Protein AF-A0A0F8YNV4-F1 (afdb_monomer_lite)

Foldseek 3Di:
DAEKEFAQQKDFAKWKKKKFKDWWAAQFKKKWKWWAFLLRDIDIQIDGHRHRDLQSVLVVSLVSLVPDPDPRSVQWRWDDPVSITMTIGNTGLDAADIDIDIDDPPPDDSDIIDIDMDTPDDGMGSQEQQQLSSMPVSGRPLQDEAYEYEYAQDQHANEHNLPPVVRNYAYQEYAQELRHAHAYFDLSGGHDDHRANEHGYQEYHFHHYDDPDPRQTYQAHGYENEQHLHEYAHQHHHHHPHPPDFRYEYAYDYLNHEAEHAYGTYHYQPPPPGDHHYNYYHYHYPPDPPVCCVPCVDHPPPDDDDDDDDDDDDDDDDDDD

Sequence (321 aa):
MADIRYLATAAVVAQLDTATVGGTIETGDIFTLTVTGLDGTTHEVTISAADTTIALTVADLVTAWNNSTNSLTTGITAVDASPDVTLTADVAGVAFSVAATTTEAGGGAADGQTFVLVNTTSNAGPSDWSSADNWSGGAVPGGAGSQNVFIEDSLVDILYGLDQSGIGNTLDSLNISASYRGKIGTDGATGVAADYLQIKATIVNIGAETGPGTQSGSARIKLDLGATASTVNVYRTASSTDIGKASLRLKAASASTTVNVFRGSVGLAIEPGETTTVGSVNISWIVNRANHLSNSRELYLVYQFPRYSILDARSPSLLIA

Radius of gyration: 23.65 Å; chains: 1; bounding box: 50×52×72 Å

Structure (mmCIF, N/CA/C/O backbone):
data_AF-A0A0F8YNV4-F1
#
_entry.id   AF-A0A0F8YNV4-F1
#
loop_
_atom_site.group_PDB
_atom_site.id
_atom_site.type_symbol
_atom_site.label_atom_id
_atom_site.label_alt_id
_atom_site.label_comp_id
_atom_site.label_asym_id
_atom_site.label_entity_id
_atom_site.label_seq_id
_atom_site.pdbx_PDB_ins_code
_atom_site.Cartn_x
_atom_site.Cartn_y
_atom_site.Cartn_z
_atom_site.occupancy
_atom_site.B_iso_or_equiv
_atom_site.auth_seq_id
_atom_site.auth_comp_id
_atom_site.auth_asym_id
_atom_site.auth_atom_id
_atom_site.pdbx_PDB_model_num
ATOM 1 N N . MET A 1 1 ? 15.754 -18.359 -13.616 1.00 80.94 1 MET A N 1
ATOM 2 C CA . MET A 1 1 ? 14.931 -17.166 -13.859 1.00 80.94 1 MET A CA 1
ATOM 3 C C . MET A 1 1 ? 13.511 -17.648 -14.087 1.00 80.94 1 MET A C 1
ATOM 5 O O . MET A 1 1 ? 13.317 -18.458 -14.987 1.00 80.94 1 MET A O 1
ATOM 9 N N . ALA A 1 2 ? 12.583 -17.288 -13.206 1.00 94.00 2 ALA A N 1
ATOM 10 C CA . ALA A 1 2 ? 11.177 -17.675 -13.283 1.00 94.00 2 ALA A CA 1
ATOM 11 C C . ALA A 1 2 ? 10.327 -16.450 -13.631 1.00 94.00 2 ALA A C 1
ATOM 13 O O . ALA A 1 2 ? 10.467 -15.414 -12.983 1.00 94.00 2 ALA A O 1
ATOM 14 N N . ASP A 1 3 ? 9.456 -16.576 -14.628 1.00 96.94 3 ASP A N 1
ATOM 15 C CA . ASP A 1 3 ? 8.546 -15.508 -15.036 1.00 96.94 3 ASP A CA 1
ATOM 16 C C . ASP A 1 3 ? 7.233 -15.627 -14.251 1.00 96.94 3 ASP A C 1
ATOM 18 O O . ASP A 1 3 ? 6.536 -16.639 -14.342 1.00 96.94 3 ASP A O 1
ATOM 22 N N . ILE A 1 4 ? 6.894 -14.592 -13.482 1.00 97.69 4 ILE A N 1
ATOM 23 C CA . ILE A 1 4 ? 5.684 -14.517 -12.659 1.00 97.69 4 ILE A CA 1
ATOM 24 C C . ILE A 1 4 ? 4.824 -13.366 -13.175 1.00 97.69 4 ILE A C 1
ATOM 26 O O . ILE A 1 4 ? 5.286 -12.229 -13.270 1.00 97.69 4 ILE A O 1
ATOM 30 N N . ARG A 1 5 ? 3.568 -13.655 -13.518 1.00 98.06 5 ARG A N 1
ATOM 31 C CA . ARG A 1 5 ? 2.615 -12.681 -14.063 1.00 98.06 5 ARG A CA 1
ATOM 32 C C . ARG A 1 5 ? 1.581 -12.313 -13.007 1.00 98.06 5 ARG A C 1
ATOM 34 O O . ARG A 1 5 ? 1.085 -13.196 -12.305 1.00 98.06 5 ARG A O 1
ATOM 41 N N . TYR A 1 6 ? 1.270 -11.026 -12.904 1.00 98.38 6 TYR A N 1
ATOM 42 C CA . TYR A 1 6 ? 0.133 -10.525 -12.139 1.00 98.38 6 TYR A CA 1
ATOM 43 C C . TYR A 1 6 ? -1.164 -10.865 -12.885 1.00 98.38 6 TYR A C 1
ATOM 45 O O . TYR A 1 6 ? -1.328 -10.502 -14.048 1.00 98.38 6 TYR A O 1
ATOM 53 N N . LEU A 1 7 ? -2.061 -11.588 -12.220 1.00 98.06 7 LEU A N 1
ATOM 54 C CA . LEU A 1 7 ? -3.311 -12.115 -12.771 1.00 98.06 7 LEU A CA 1
ATOM 55 C C . LEU A 1 7 ? -4.553 -11.341 -12.307 1.00 98.06 7 LEU A C 1
ATOM 57 O O . LEU A 1 7 ? -5.576 -11.390 -12.984 1.00 98.06 7 LEU A O 1
ATOM 61 N N . ALA A 1 8 ? -4.471 -10.639 -11.170 1.00 97.44 8 ALA A N 1
ATOM 62 C CA . ALA A 1 8 ? -5.603 -9.963 -10.522 1.00 97.44 8 ALA A CA 1
ATOM 63 C C . ALA A 1 8 ? -6.809 -10.894 -10.218 1.00 97.44 8 ALA A C 1
ATOM 65 O O . ALA A 1 8 ? -7.967 -10.489 -10.331 1.00 97.44 8 ALA A O 1
ATOM 66 N N . THR A 1 9 ? -6.536 -12.158 -9.874 1.00 97.12 9 THR A N 1
ATOM 67 C CA . THR A 1 9 ? -7.522 -13.243 -9.702 1.00 97.12 9 THR A CA 1
ATOM 68 C C . THR A 1 9 ? -7.883 -13.597 -8.257 1.00 97.12 9 THR A C 1
ATOM 70 O O . THR A 1 9 ? -8.731 -14.467 -8.060 1.00 97.12 9 THR A O 1
ATOM 73 N N . ALA A 1 10 ? -7.277 -12.964 -7.249 1.00 97.19 10 ALA A N 1
ATOM 74 C CA . ALA A 1 10 ? -7.564 -13.262 -5.848 1.00 97.19 10 ALA A CA 1
ATOM 75 C C . ALA A 1 10 ? -9.033 -12.990 -5.487 1.00 97.19 10 ALA A C 1
ATOM 77 O O . ALA A 1 10 ? -9.619 -11.986 -5.900 1.00 97.19 10 ALA A O 1
ATOM 78 N N . ALA A 1 11 ? -9.624 -13.880 -4.687 1.00 97.00 11 ALA A N 1
ATOM 79 C CA . ALA A 1 11 ? -10.975 -13.696 -4.173 1.00 97.00 11 ALA A CA 1
ATOM 80 C C . ALA A 1 11 ? -11.035 -12.482 -3.232 1.00 97.00 11 ALA A C 1
ATOM 82 O O . ALA A 1 11 ? -10.115 -12.252 -2.448 1.00 97.00 11 ALA A O 1
ATOM 83 N N . VAL A 1 12 ? -12.126 -11.716 -3.299 1.00 95.81 12 VAL A N 1
ATOM 84 C CA . VAL A 1 12 ? -12.334 -10.581 -2.394 1.00 95.81 12 VAL A CA 1
ATOM 85 C C . VAL A 1 12 ? -12.679 -11.062 -0.983 1.00 95.81 12 VAL A C 1
ATOM 87 O O . VAL A 1 12 ? -13.603 -11.854 -0.796 1.00 95.81 12 VAL A O 1
ATOM 90 N N . VAL A 1 13 ? -11.950 -10.558 0.010 1.00 95.75 13 VAL A N 1
ATOM 91 C CA . VAL A 1 13 ? -12.134 -10.834 1.441 1.00 95.75 13 VAL A CA 1
ATOM 92 C C . VAL A 1 13 ? -12.251 -9.499 2.167 1.00 95.75 13 VAL A C 1
ATOM 94 O O . VAL A 1 13 ? -11.461 -8.592 1.917 1.00 95.75 13 VAL A O 1
ATOM 97 N N . ALA A 1 14 ? -13.254 -9.355 3.032 1.00 95.50 14 ALA A N 1
ATOM 98 C CA . ALA A 1 14 ? -13.391 -8.176 3.882 1.00 95.50 14 ALA A CA 1
ATOM 99 C C . ALA A 1 14 ? -12.342 -8.204 4.996 1.00 95.50 14 ALA A C 1
ATOM 101 O O . ALA A 1 14 ? -12.148 -9.237 5.639 1.00 95.50 14 ALA A O 1
ATOM 102 N N . GLN A 1 15 ? -11.688 -7.067 5.233 1.00 95.12 15 GLN A N 1
ATOM 103 C CA . GLN A 1 15 ? -10.826 -6.908 6.397 1.00 95.12 15 GLN A CA 1
ATOM 104 C C . GLN A 1 15 ? -11.652 -6.989 7.684 1.00 95.12 15 GLN A C 1
ATOM 106 O O . GLN A 1 15 ? -12.751 -6.433 7.761 1.00 95.12 15 GLN A O 1
ATOM 111 N N . LEU A 1 16 ? -11.088 -7.661 8.685 1.00 97.19 16 LEU A N 1
ATOM 112 C CA . LEU A 1 16 ? -11.589 -7.713 10.048 1.00 97.19 16 LEU A CA 1
ATOM 113 C C . LEU A 1 16 ? -10.457 -7.297 10.987 1.00 97.19 16 LEU A C 1
ATOM 115 O O . LEU A 1 16 ? -9.419 -7.964 11.035 1.00 97.19 16 LEU A O 1
ATOM 119 N N . ASP A 1 17 ? -10.673 -6.223 11.736 1.00 97.88 17 ASP A N 1
ATOM 120 C CA . ASP A 1 17 ? -9.801 -5.807 12.830 1.00 97.88 17 ASP A CA 1
ATOM 121 C C . ASP A 1 17 ? -10.576 -5.915 14.149 1.00 97.88 17 ASP A C 1
ATOM 123 O O . ASP A 1 17 ? -11.791 -5.714 14.208 1.00 97.88 17 ASP A O 1
ATOM 127 N N . THR A 1 18 ? -9.874 -6.243 15.226 1.00 98.19 18 THR A N 1
ATOM 128 C CA . THR A 1 18 ? -10.459 -6.490 16.546 1.00 98.19 18 THR A CA 1
ATOM 129 C C . THR A 1 18 ? -9.724 -5.633 17.567 1.00 98.19 18 THR A C 1
ATOM 131 O O . THR A 1 18 ? -8.508 -5.760 17.710 1.00 98.19 18 THR A O 1
ATOM 134 N N . ALA A 1 19 ? -10.442 -4.730 18.237 1.00 98.31 19 ALA A N 1
ATOM 135 C CA . ALA A 1 19 ? -9.902 -3.832 19.251 1.00 98.31 19 ALA A CA 1
ATOM 136 C C . ALA A 1 19 ? -10.373 -4.278 20.643 1.00 98.31 19 ALA A C 1
ATOM 138 O O . ALA A 1 19 ? -11.499 -3.987 21.051 1.00 98.31 19 ALA A O 1
ATOM 139 N N . THR A 1 20 ? -9.516 -5.002 21.361 1.00 98.50 20 THR A N 1
ATOM 140 C CA . THR A 1 20 ? -9.821 -5.526 22.698 1.00 98.50 20 THR A CA 1
ATOM 141 C C . THR A 1 20 ? -9.702 -4.420 23.737 1.00 98.50 20 THR A C 1
ATOM 143 O O . THR A 1 20 ? -8.609 -3.888 23.947 1.00 98.50 20 THR A O 1
ATOM 146 N N . VAL A 1 21 ? -10.810 -4.106 24.411 1.00 98.19 21 VAL A N 1
ATOM 147 C CA . VAL A 1 21 ? -10.849 -3.249 25.603 1.00 98.19 21 VAL A CA 1
ATOM 148 C C . VAL A 1 21 ? -10.594 -4.118 26.838 1.00 98.19 21 VAL A C 1
ATOM 150 O O . VAL A 1 21 ? -11.211 -5.169 27.012 1.00 98.19 21 VAL A O 1
ATOM 153 N N . GLY A 1 22 ? -9.688 -3.698 27.718 1.00 96.50 22 GLY A N 1
ATOM 154 C CA . GLY A 1 22 ? -9.321 -4.480 28.896 1.00 96.50 22 GLY A CA 1
ATOM 155 C C . GLY A 1 22 ? -8.667 -3.669 30.008 1.00 96.50 22 GLY A C 1
ATOM 156 O O . GLY A 1 22 ? -8.625 -2.441 29.972 1.00 96.50 22 GLY A O 1
ATOM 157 N N . GLY A 1 23 ? -8.152 -4.386 31.008 1.00 94.06 23 GLY A N 1
ATOM 158 C CA . GLY A 1 23 ? -7.497 -3.785 32.168 1.00 94.06 23 GLY A CA 1
ATOM 159 C C . GLY A 1 23 ? -8.469 -3.267 33.234 1.00 94.06 23 GLY A C 1
ATOM 160 O O . GLY A 1 23 ? -9.597 -3.752 33.343 1.00 94.06 23 GLY A O 1
ATOM 161 N N . THR A 1 24 ? -8.010 -2.312 34.042 1.00 92.19 24 THR A N 1
ATOM 162 C CA . THR A 1 24 ? -8.843 -1.557 34.996 1.00 92.19 24 THR A CA 1
ATOM 163 C C . THR A 1 24 ? -9.331 -0.288 34.314 1.00 92.19 24 THR A C 1
ATOM 165 O O . THR A 1 24 ? -8.492 0.494 33.889 1.00 92.19 24 THR A O 1
ATOM 168 N N . ILE A 1 25 ? -10.647 -0.080 34.232 1.00 93.00 25 ILE A N 1
ATOM 169 C CA . ILE A 1 25 ? -11.252 1.136 33.669 1.00 93.00 25 ILE A CA 1
ATOM 170 C C . ILE A 1 25 ? -11.772 2.011 34.809 1.00 93.00 25 ILE A C 1
ATOM 172 O O . ILE A 1 25 ? -12.476 1.503 35.687 1.00 93.00 25 ILE A O 1
ATOM 176 N N . GLU A 1 26 ? -11.481 3.310 34.779 1.00 92.38 26 GLU A N 1
ATOM 177 C CA . GLU A 1 26 ? -12.080 4.308 35.670 1.00 92.38 26 GLU A CA 1
ATOM 178 C C . GLU A 1 26 ? -13.083 5.216 34.922 1.00 92.38 26 GLU A C 1
ATOM 180 O O . GLU A 1 26 ? -13.104 5.310 33.693 1.00 92.38 26 GLU A O 1
ATOM 185 N N . THR A 1 27 ? -13.995 5.867 35.657 1.00 92.31 27 THR A N 1
ATOM 186 C CA . THR A 1 27 ? -14.949 6.810 35.047 1.00 92.31 27 THR A CA 1
ATOM 187 C C . THR A 1 27 ? -14.212 8.074 34.613 1.00 92.31 27 THR A C 1
ATOM 189 O O . THR A 1 27 ? -13.821 8.891 35.448 1.00 92.31 27 THR A O 1
ATOM 192 N N . GLY A 1 28 ? -14.082 8.256 33.302 1.00 91.56 28 GLY A N 1
ATOM 193 C CA . GLY A 1 28 ? -13.333 9.344 32.679 1.00 91.56 28 GLY A CA 1
ATOM 194 C C . GLY A 1 28 ? -12.380 8.862 31.585 1.00 91.56 28 GLY A C 1
ATOM 195 O O . GLY A 1 28 ? -12.157 9.613 30.633 1.00 91.56 28 GLY A O 1
ATOM 196 N N . ASP A 1 29 ? -11.883 7.624 31.678 1.00 92.88 29 ASP A N 1
ATOM 197 C CA . ASP A 1 29 ? -10.898 7.026 30.767 1.00 92.88 29 ASP A CA 1
ATOM 198 C C . ASP A 1 29 ? -11.238 7.269 29.299 1.00 92.88 29 ASP A C 1
ATOM 200 O O . ASP A 1 29 ? -12.334 6.945 28.836 1.00 92.88 29 ASP A O 1
ATOM 204 N N . ILE A 1 30 ? -10.295 7.836 28.550 1.00 94.31 30 ILE A N 1
ATOM 205 C CA . ILE A 1 30 ? -10.502 8.174 27.146 1.00 94.31 30 ILE A CA 1
ATOM 206 C C . ILE A 1 30 ? -10.061 6.991 26.289 1.00 94.31 30 ILE A C 1
ATOM 208 O O . ILE A 1 30 ? -8.904 6.579 26.357 1.00 94.31 30 ILE A O 1
ATOM 212 N N . PHE A 1 31 ? -10.964 6.486 25.450 1.00 96.75 31 PHE A N 1
ATOM 213 C CA . PHE A 1 31 ? -10.692 5.459 24.444 1.00 96.75 31 PHE A CA 1
ATOM 214 C C . PHE A 1 31 ? -10.898 6.058 23.052 1.00 96.75 31 PHE A C 1
ATOM 216 O O . PHE A 1 31 ? -11.970 6.592 22.759 1.00 96.75 31 PHE A O 1
ATOM 223 N N . THR A 1 32 ? -9.887 5.948 22.189 1.00 97.25 32 THR A N 1
ATOM 224 C CA . THR A 1 32 ? -9.902 6.494 20.826 1.00 97.25 32 THR A CA 1
ATOM 225 C C . THR A 1 32 ? -9.583 5.409 19.804 1.00 97.25 32 THR A C 1
ATOM 227 O O . THR A 1 32 ? -8.584 4.698 19.923 1.00 97.25 32 THR A O 1
ATOM 230 N N . LEU A 1 33 ? -10.410 5.324 18.759 1.00 98.12 33 LEU A N 1
ATOM 231 C CA . LEU A 1 33 ? -10.048 4.685 17.496 1.00 98.12 33 LEU A CA 1
ATOM 232 C C . LEU A 1 33 ? -9.751 5.767 16.451 1.00 98.12 33 LEU A C 1
ATOM 234 O O . LEU A 1 33 ? -10.633 6.551 16.096 1.00 98.12 33 LEU A O 1
ATOM 238 N N . THR A 1 34 ? -8.526 5.785 15.930 1.00 96.75 34 THR A N 1
ATOM 239 C CA . THR A 1 34 ? -8.097 6.703 14.866 1.00 96.75 34 THR A CA 1
ATOM 240 C C . THR A 1 34 ? -8.091 5.962 13.529 1.00 96.75 34 THR A C 1
ATOM 242 O O . THR A 1 34 ? -7.215 5.132 13.290 1.00 96.75 34 THR A O 1
ATOM 245 N N . VAL A 1 35 ? -9.047 6.249 12.641 1.00 93.81 35 VAL A N 1
ATOM 246 C CA . VAL A 1 35 ? -9.059 5.735 11.257 1.00 93.81 35 VAL A CA 1
ATOM 247 C C . VAL A 1 35 ? -8.220 6.631 10.343 1.00 93.81 35 VAL A C 1
ATOM 249 O O . VAL A 1 35 ? -8.180 7.843 10.544 1.00 93.81 35 VAL A O 1
ATOM 252 N N . THR A 1 36 ? -7.528 6.044 9.360 1.00 87.94 36 THR A N 1
ATOM 253 C CA . THR A 1 36 ? -6.531 6.726 8.512 1.00 87.94 36 THR A CA 1
ATOM 254 C C . THR A 1 36 ? -6.710 6.411 7.018 1.00 87.94 36 THR A C 1
ATOM 256 O O . THR A 1 36 ? -6.785 5.245 6.633 1.00 87.94 36 THR A O 1
ATOM 259 N N . GLY A 1 37 ? -6.729 7.440 6.161 1.00 73.50 37 GLY A N 1
ATOM 260 C CA . GLY A 1 37 ? -6.763 7.319 4.695 1.00 73.50 37 GLY A CA 1
ATOM 261 C C . GLY A 1 37 ? -5.390 7.065 4.020 1.00 73.50 37 GLY A C 1
ATOM 262 O O . GLY A 1 37 ? -4.357 7.056 4.679 1.00 73.50 37 GLY A O 1
ATOM 263 N N . LEU A 1 38 ? -5.339 6.902 2.679 1.00 68.81 38 LEU A N 1
ATOM 264 C CA . LEU A 1 38 ? -4.069 6.809 1.895 1.00 68.81 38 LEU A CA 1
ATOM 265 C C . LEU A 1 38 ? -3.410 8.197 1.804 1.00 68.81 38 LEU A C 1
ATOM 267 O O . LEU A 1 38 ? -2.221 8.313 1.539 1.00 68.81 38 LEU A O 1
ATOM 271 N N . ASP A 1 39 ? -4.212 9.252 1.973 1.00 60.84 39 ASP A N 1
ATOM 272 C CA . ASP A 1 39 ? -3.779 10.641 2.155 1.00 60.84 39 ASP A CA 1
ATOM 273 C C . ASP A 1 39 ? -3.158 10.870 3.536 1.00 60.84 39 ASP A C 1
ATOM 275 O O . ASP A 1 39 ? -2.607 11.941 3.782 1.00 60.84 39 ASP A O 1
ATOM 279 N N . GLY A 1 40 ? -3.265 9.899 4.448 1.00 71.38 40 GLY A N 1
ATOM 280 C CA . GLY A 1 40 ? -2.971 10.109 5.856 1.00 71.38 40 GLY A CA 1
ATOM 281 C C . GLY A 1 40 ? -3.949 11.077 6.525 1.00 71.38 40 GLY A C 1
ATOM 282 O O . GLY A 1 40 ? -3.637 11.577 7.604 1.00 71.38 40 GLY A O 1
ATOM 283 N N . THR A 1 41 ? -5.117 11.362 5.926 1.00 80.19 41 THR A N 1
ATOM 284 C CA . THR A 1 41 ? -6.180 12.049 6.666 1.00 80.19 41 THR A CA 1
ATOM 285 C C . THR A 1 41 ? -6.651 11.128 7.778 1.00 80.19 41 THR A C 1
ATOM 287 O O . THR A 1 41 ? -6.895 9.942 7.554 1.00 80.19 41 THR A O 1
ATOM 290 N N . THR A 1 42 ? -6.737 11.667 8.989 1.00 90.75 42 THR A N 1
ATOM 291 C CA . THR A 1 42 ? -7.194 10.926 10.158 1.00 90.75 42 THR A CA 1
ATOM 292 C C . THR A 1 42 ? -8.566 11.405 10.601 1.00 90.75 42 THR A C 1
ATOM 294 O O . THR A 1 42 ? -8.926 12.577 10.458 1.00 90.75 42 THR A O 1
ATOM 297 N N . HIS A 1 43 ? -9.336 10.489 11.174 1.00 95.06 43 HIS A N 1
ATOM 298 C CA . HIS A 1 43 ? -10.517 10.818 11.954 1.00 95.06 43 HIS A CA 1
ATOM 299 C C . HIS A 1 43 ? -10.526 9.991 13.234 1.00 95.06 43 HIS A C 1
ATOM 301 O O . HIS A 1 43 ? -10.194 8.808 13.219 1.00 95.06 43 HIS A O 1
ATOM 307 N N . GLU A 1 44 ? -10.897 10.629 14.337 1.00 97.25 44 GLU A N 1
ATOM 308 C CA . GLU A 1 44 ? -10.872 10.035 15.668 1.00 97.25 44 GLU A CA 1
ATOM 309 C C . GLU A 1 44 ? -12.303 9.850 16.165 1.00 97.25 44 GLU A C 1
ATOM 311 O O . GLU A 1 44 ? -13.081 10.804 16.245 1.00 97.25 44 GLU A O 1
ATOM 316 N N . VAL A 1 45 ? -12.639 8.603 16.486 1.00 98.12 45 VAL A N 1
ATOM 317 C CA . VAL A 1 45 ? -13.841 8.243 17.233 1.00 98.12 45 VAL A CA 1
ATOM 318 C C . VAL A 1 45 ? -13.407 8.044 18.676 1.00 98.12 45 VAL A C 1
ATOM 320 O O . VAL A 1 45 ? -12.750 7.055 19.004 1.00 98.12 45 VAL A O 1
ATOM 323 N N . THR A 1 46 ? -13.758 9.008 19.522 1.00 97.06 46 THR A N 1
ATOM 324 C CA . THR A 1 46 ? -13.327 9.073 20.920 1.00 97.06 46 THR A CA 1
ATOM 325 C C . THR A 1 46 ? -14.527 9.030 21.854 1.00 97.06 46 THR A C 1
ATOM 327 O O . THR A 1 46 ? -15.477 9.797 21.680 1.00 97.06 46 THR A O 1
ATOM 330 N N . ILE A 1 47 ? -14.454 8.179 22.876 1.00 97.50 47 ILE A N 1
ATOM 331 C CA . ILE A 1 47 ? -15.384 8.159 24.011 1.00 97.50 47 ILE A CA 1
ATOM 332 C C . ILE A 1 47 ? -14.618 8.353 25.321 1.00 97.50 47 ILE A C 1
ATOM 334 O O . ILE A 1 47 ? -13.409 8.137 25.386 1.00 97.50 47 ILE A O 1
ATOM 338 N N . SER A 1 48 ? -15.331 8.776 26.361 1.00 95.81 48 SER A N 1
ATOM 339 C CA . SER A 1 48 ? -14.848 8.819 27.743 1.00 95.81 48 SER A CA 1
ATOM 340 C C . SER A 1 48 ? -15.730 7.871 28.553 1.00 95.81 48 SER A C 1
ATOM 342 O O . SER A 1 48 ? -16.956 7.966 28.464 1.00 95.81 48 SER A O 1
ATOM 344 N N . ALA A 1 49 ? -15.125 6.922 29.266 1.00 95.12 49 ALA A N 1
ATOM 345 C CA . ALA A 1 49 ? -15.837 5.831 29.919 1.00 95.12 49 ALA A CA 1
ATOM 346 C C . ALA A 1 49 ? -16.804 6.359 30.991 1.00 95.12 49 ALA A C 1
ATOM 348 O O . ALA A 1 49 ? -16.396 6.980 31.974 1.00 95.12 49 ALA A O 1
ATOM 349 N N . ALA A 1 50 ? -18.103 6.101 30.810 1.00 93.94 50 ALA A N 1
ATOM 350 C CA . ALA A 1 50 ? -19.141 6.541 31.742 1.00 93.94 50 ALA A CA 1
ATOM 351 C C . ALA A 1 50 ? -19.128 5.761 33.075 1.00 93.94 50 ALA A C 1
ATOM 353 O O . ALA A 1 50 ? -19.606 6.259 34.094 1.00 93.94 50 ALA A O 1
ATOM 354 N N . ASP A 1 51 ? -18.576 4.547 33.071 1.00 93.94 51 ASP A N 1
ATOM 355 C CA . ASP A 1 51 ? -18.483 3.621 34.200 1.00 93.94 51 ASP A CA 1
ATOM 356 C C . ASP A 1 51 ? -17.274 2.684 34.015 1.00 93.94 51 ASP A C 1
ATOM 358 O O . ASP A 1 51 ? -16.769 2.491 32.913 1.00 93.94 51 ASP A O 1
ATOM 362 N N . THR A 1 52 ? -16.866 2.057 35.110 1.00 94.19 52 THR A N 1
ATOM 363 C CA . THR A 1 52 ? -15.756 1.109 35.291 1.00 94.19 52 THR A CA 1
ATOM 364 C C . THR A 1 52 ? -15.864 -0.221 34.520 1.00 94.19 52 THR A C 1
ATOM 366 O O . THR A 1 52 ? -15.119 -1.164 34.796 1.00 94.19 52 THR A O 1
ATOM 369 N N . THR A 1 53 ? -16.801 -0.359 33.573 1.00 96.38 53 THR A N 1
ATOM 370 C CA . THR A 1 53 ? -17.110 -1.641 32.921 1.00 96.38 53 THR A CA 1
ATOM 371 C C . THR A 1 53 ? -16.735 -1.678 31.437 1.00 96.38 53 THR A C 1
ATOM 373 O O . THR A 1 53 ? -17.151 -0.850 30.624 1.00 96.38 53 THR A O 1
ATOM 376 N N . ILE A 1 54 ? -15.986 -2.725 31.066 1.00 97.25 54 ILE A N 1
ATOM 377 C CA . ILE A 1 54 ? -15.551 -3.006 29.686 1.00 97.25 54 ILE A CA 1
ATOM 378 C C . ILE A 1 54 ? -16.747 -3.051 28.724 1.00 97.25 54 ILE A C 1
ATOM 380 O O . ILE A 1 54 ? -16.691 -2.454 27.657 1.00 97.25 54 ILE A O 1
ATOM 384 N N . ALA A 1 55 ? -17.848 -3.703 29.112 1.00 97.94 55 ALA A N 1
ATOM 385 C CA . ALA A 1 55 ? -19.015 -3.868 28.245 1.00 97.94 55 ALA A CA 1
ATOM 386 C C . ALA A 1 55 ? -19.708 -2.536 27.894 1.00 97.94 55 ALA A C 1
ATOM 388 O O . ALA A 1 55 ? -20.097 -2.349 26.745 1.00 97.94 55 ALA A O 1
ATOM 389 N N . LEU A 1 56 ? -19.829 -1.594 28.842 1.00 97.75 56 LEU A N 1
ATOM 390 C CA . LEU A 1 56 ? -20.355 -0.258 28.533 1.00 97.75 56 LEU A CA 1
ATOM 391 C C . LEU A 1 56 ? -19.371 0.526 27.661 1.00 97.75 56 LEU A C 1
ATOM 393 O O . LEU A 1 56 ? -19.780 1.106 26.663 1.00 97.75 56 LEU A O 1
ATOM 397 N N . THR A 1 57 ? -18.074 0.448 27.968 1.00 97.81 57 THR A N 1
ATOM 398 C CA . THR A 1 57 ? -17.012 1.089 27.175 1.00 97.81 57 THR A CA 1
ATOM 399 C C . THR A 1 57 ? -17.037 0.625 25.710 1.00 97.81 57 THR A C 1
ATOM 401 O O . THR A 1 57 ? -17.008 1.454 24.805 1.00 97.81 57 THR A O 1
ATOM 404 N N . VAL A 1 58 ? -17.162 -0.684 25.457 1.00 98.69 58 VAL A N 1
ATOM 405 C CA . VAL A 1 58 ? -17.289 -1.268 24.106 1.00 98.69 58 VAL A CA 1
ATOM 406 C C . VAL A 1 58 ? -18.581 -0.812 23.420 1.00 98.69 58 VAL A C 1
ATOM 408 O O . VAL A 1 58 ? -18.532 -0.361 22.274 1.00 98.69 58 VAL A O 1
ATOM 411 N N . ALA A 1 59 ? -19.726 -0.880 24.107 1.00 98.56 59 ALA A N 1
ATOM 412 C CA . ALA A 1 59 ? -21.021 -0.493 23.548 1.00 98.56 59 ALA A CA 1
ATOM 413 C C . ALA A 1 59 ? -21.094 1.005 23.193 1.00 98.56 59 ALA A C 1
ATOM 415 O O . ALA A 1 59 ? -21.612 1.361 22.128 1.00 98.56 59 ALA A O 1
ATOM 416 N N . ASP A 1 60 ? -20.536 1.880 24.034 1.00 98.44 60 ASP A N 1
ATOM 417 C CA . ASP A 1 60 ? -20.437 3.321 23.785 1.00 98.44 60 ASP A CA 1
ATOM 418 C C . ASP A 1 60 ? -19.525 3.614 22.584 1.00 98.44 60 ASP A C 1
ATOM 420 O O . ASP A 1 60 ? -19.875 4.432 21.732 1.00 98.44 60 ASP A O 1
ATOM 424 N N . LEU A 1 61 ? -18.395 2.909 22.452 1.00 98.38 61 LEU A N 1
ATOM 425 C CA . LEU A 1 61 ? -17.443 3.098 21.350 1.00 98.38 61 LEU A CA 1
ATOM 426 C C . LEU A 1 61 ? -18.015 2.606 20.007 1.00 98.38 61 LEU A C 1
ATOM 428 O O . LEU A 1 61 ? -17.950 3.323 19.008 1.00 98.38 61 LEU A O 1
ATOM 432 N N . VAL A 1 62 ? -18.676 1.442 19.988 1.00 98.75 62 VAL A N 1
ATOM 433 C CA . VAL A 1 62 ? -19.436 0.936 18.825 1.00 98.75 62 VAL A CA 1
ATOM 434 C C . VAL A 1 62 ? -20.555 1.906 18.433 1.00 98.75 62 VAL A C 1
ATOM 436 O O . VAL A 1 62 ? -20.767 2.177 17.248 1.00 98.75 62 VAL A O 1
ATOM 439 N N . THR A 1 63 ? -21.250 2.474 19.422 1.00 98.62 63 THR A N 1
ATOM 440 C CA . THR A 1 63 ? -22.304 3.472 19.201 1.00 98.62 63 THR A CA 1
ATOM 441 C C . THR A 1 63 ? -21.732 4.776 18.643 1.00 98.62 63 THR A C 1
ATOM 443 O O . THR A 1 63 ? -22.303 5.335 17.708 1.00 98.62 63 THR A O 1
ATOM 446 N N . ALA A 1 64 ? -20.600 5.262 19.153 1.00 98.56 64 ALA A N 1
ATOM 447 C CA . ALA A 1 64 ? -19.936 6.461 18.646 1.00 98.56 64 ALA A CA 1
ATOM 448 C C . ALA A 1 64 ? -19.418 6.270 17.210 1.00 98.56 64 ALA A C 1
ATOM 450 O O . ALA A 1 64 ? -19.588 7.157 16.375 1.00 98.56 64 ALA A O 1
ATOM 451 N N . TRP A 1 65 ? -18.855 5.096 16.904 1.00 98.56 65 TRP A N 1
ATOM 452 C CA . TRP A 1 65 ? -18.348 4.759 15.574 1.00 98.56 65 TRP A CA 1
ATOM 453 C C . TRP A 1 65 ? -19.464 4.713 14.529 1.00 98.56 65 TRP A C 1
ATOM 455 O O . TRP A 1 65 ? -19.416 5.441 13.539 1.00 98.56 65 TRP A O 1
ATOM 465 N N . ASN A 1 66 ? -20.511 3.919 14.775 1.00 98.44 66 ASN A N 1
ATOM 466 C CA . ASN A 1 66 ? -21.612 3.733 13.825 1.00 98.44 66 ASN A CA 1
ATOM 467 C C . ASN A 1 66 ? -22.506 4.982 13.666 1.00 98.44 66 ASN A C 1
ATOM 469 O O . ASN A 1 66 ? -23.246 5.082 12.689 1.00 98.44 66 ASN A O 1
ATOM 473 N N . ASN A 1 67 ? -22.442 5.943 14.597 1.00 98.19 67 ASN A N 1
ATOM 474 C CA . ASN A 1 67 ? -23.066 7.264 14.446 1.00 98.19 67 ASN A CA 1
ATOM 475 C C . ASN A 1 67 ? -22.154 8.304 13.764 1.00 98.19 67 ASN A C 1
ATOM 477 O O . ASN A 1 67 ? -22.620 9.410 13.476 1.00 98.19 67 ASN A O 1
ATOM 481 N N . SER A 1 68 ? -20.874 8.002 13.509 1.00 97.38 68 SER A N 1
ATOM 482 C CA . SER A 1 68 ? -19.962 8.963 12.886 1.00 97.38 68 SER A CA 1
ATOM 483 C C . SER A 1 68 ? -20.257 9.131 11.396 1.00 97.38 68 SER A C 1
ATOM 485 O O . SER A 1 68 ? -20.270 8.179 10.618 1.00 97.38 68 SER A O 1
ATOM 487 N N . THR A 1 69 ? -20.463 10.382 10.986 1.00 96.12 69 THR A N 1
ATOM 488 C CA . THR A 1 69 ? -20.764 10.776 9.602 1.00 96.12 69 THR A CA 1
ATOM 489 C C . THR A 1 69 ? -19.513 11.046 8.761 1.00 96.12 69 THR A C 1
ATOM 491 O O . THR A 1 69 ? -19.619 11.575 7.652 1.00 96.12 69 THR A O 1
ATOM 494 N N . ASN A 1 70 ? -18.320 10.711 9.266 1.00 94.88 70 ASN A N 1
ATOM 495 C CA . ASN A 1 70 ? -17.077 10.860 8.520 1.00 94.88 70 ASN A CA 1
ATOM 496 C C . ASN A 1 70 ? -16.956 9.781 7.431 1.00 94.88 70 ASN A C 1
ATOM 498 O O . ASN A 1 70 ? -17.138 8.595 7.693 1.00 94.88 70 ASN A O 1
ATOM 502 N N . SER A 1 71 ? -16.572 10.172 6.215 1.00 93.00 71 SER A N 1
ATOM 503 C CA . SER A 1 71 ? -16.397 9.244 5.091 1.00 93.00 71 SER A CA 1
ATOM 504 C C . SER A 1 71 ? -15.388 8.115 5.349 1.00 93.00 71 SER A C 1
ATOM 506 O O . SER A 1 71 ? -15.491 7.071 4.711 1.00 93.00 71 SER A O 1
ATOM 508 N N . LEU A 1 72 ? -14.435 8.303 6.272 1.00 90.88 72 LEU A N 1
ATOM 509 C CA . LEU A 1 72 ? -13.465 7.276 6.668 1.00 90.88 72 LEU A CA 1
ATOM 510 C C . LEU A 1 72 ? -14.077 6.165 7.544 1.00 90.88 72 LEU A C 1
ATOM 512 O O . LEU A 1 72 ? -13.569 5.049 7.526 1.00 90.88 72 LEU A O 1
ATOM 516 N N . THR A 1 73 ? -15.155 6.435 8.293 1.00 94.31 73 THR A N 1
ATOM 517 C CA . THR A 1 73 ? -15.840 5.430 9.136 1.00 94.31 73 THR A CA 1
ATOM 518 C C . THR A 1 73 ? -17.033 4.787 8.432 1.00 94.31 73 THR A C 1
ATOM 520 O O . THR A 1 73 ? -17.320 3.622 8.674 1.00 94.31 73 THR A O 1
ATOM 523 N N . THR A 1 74 ? -17.704 5.488 7.510 1.00 93.25 74 THR A N 1
ATOM 524 C CA . THR A 1 74 ? -18.943 5.019 6.843 1.00 93.25 74 THR A CA 1
ATOM 525 C C . THR A 1 74 ? -18.779 3.860 5.840 1.00 93.25 74 THR A C 1
ATOM 527 O O . THR A 1 74 ? -19.711 3.578 5.092 1.00 93.25 74 THR A O 1
ATOM 530 N N . GLY A 1 75 ? -17.601 3.235 5.768 1.00 93.88 75 GLY A N 1
ATOM 531 C CA . GLY A 1 75 ? -17.356 1.987 5.026 1.00 93.88 75 GLY A CA 1
ATOM 532 C C . GLY A 1 75 ? -16.853 0.842 5.914 1.00 93.88 75 GLY A C 1
ATOM 533 O O . GLY A 1 75 ? -16.311 -0.139 5.398 1.00 93.88 75 GLY A O 1
ATOM 534 N N . ILE A 1 76 ? -16.950 1.008 7.238 1.00 97.12 76 ILE A N 1
ATOM 535 C CA . ILE A 1 76 ? -16.459 0.076 8.250 1.00 97.12 76 ILE A CA 1
ATOM 536 C C . ILE A 1 76 ? -17.545 -0.081 9.323 1.00 97.12 76 ILE A C 1
ATOM 538 O O . ILE A 1 76 ? -17.689 0.783 10.188 1.00 97.12 76 ILE A O 1
ATOM 542 N N . THR A 1 77 ? -18.293 -1.181 9.318 1.00 98.19 77 THR A N 1
ATOM 543 C CA . THR A 1 77 ? -19.246 -1.488 10.395 1.00 98.19 77 THR A CA 1
ATOM 544 C C . THR A 1 77 ? -18.506 -1.880 11.679 1.00 98.19 77 THR A C 1
ATOM 546 O O . THR A 1 77 ? -17.703 -2.818 11.672 1.00 98.19 77 THR A O 1
ATOM 549 N N . ALA A 1 78 ? -18.822 -1.219 12.798 1.00 98.62 78 ALA A N 1
ATOM 550 C CA . ALA A 1 78 ? -18.413 -1.656 14.134 1.00 98.62 78 ALA A CA 1
ATOM 551 C C . ALA A 1 78 ? -19.484 -2.550 14.782 1.00 98.62 78 ALA A C 1
ATOM 553 O O . ALA A 1 78 ? -20.681 -2.263 14.706 1.00 98.62 78 ALA A O 1
ATOM 554 N N . VAL A 1 79 ? -19.059 -3.613 15.465 1.00 98.69 79 VAL A N 1
ATOM 555 C CA . VAL A 1 79 ? -19.924 -4.558 16.186 1.00 98.69 79 VAL A CA 1
ATOM 556 C C . VAL A 1 79 ? -19.406 -4.753 17.610 1.00 98.69 79 VAL A C 1
ATOM 558 O O . VAL A 1 79 ? -18.206 -4.934 17.817 1.00 98.69 79 VAL A O 1
ATOM 561 N N . ASP A 1 80 ? -20.321 -4.745 18.580 1.00 98.50 80 ASP A N 1
ATOM 562 C CA . ASP A 1 80 ? -20.042 -5.129 19.967 1.00 98.50 80 ASP A CA 1
ATOM 563 C C . ASP A 1 80 ? -19.863 -6.651 20.048 1.00 98.50 80 ASP A C 1
ATOM 565 O O . ASP A 1 80 ? -20.786 -7.425 19.777 1.00 98.50 80 ASP A O 1
ATOM 569 N N . ALA A 1 81 ? -18.649 -7.060 20.407 1.00 96.50 81 ALA A N 1
ATOM 570 C CA . ALA A 1 81 ? -18.270 -8.420 20.749 1.00 96.50 81 ALA A CA 1
ATOM 571 C C . ALA A 1 81 ? -17.526 -8.432 22.104 1.00 96.50 81 ALA A C 1
ATOM 573 O O . ALA A 1 81 ? -16.541 -9.152 22.265 1.00 96.50 81 ALA A O 1
ATOM 574 N N . SER A 1 82 ? -17.979 -7.606 23.063 1.00 95.50 82 SER A N 1
ATOM 575 C CA . SER A 1 82 ? -17.366 -7.352 24.379 1.00 95.50 82 SER A CA 1
ATOM 576 C C . SER A 1 82 ? -16.659 -8.589 24.973 1.00 95.50 82 SER A C 1
ATOM 578 O O . SER A 1 82 ? -17.329 -9.584 25.277 1.00 95.50 82 SER A O 1
ATOM 580 N N . PRO A 1 83 ? -15.332 -8.541 25.214 1.00 97.81 83 PRO A N 1
ATOM 581 C CA . PRO A 1 83 ? -14.498 -7.343 25.405 1.00 97.81 83 PRO A CA 1
ATOM 582 C C . PRO A 1 83 ? -14.031 -6.629 24.124 1.00 97.81 83 PRO A C 1
ATOM 584 O O . PRO A 1 83 ? -13.334 -5.619 24.216 1.00 97.81 83 PRO A O 1
ATOM 587 N N . ASP A 1 84 ? -14.393 -7.128 22.945 1.00 98.44 84 ASP A N 1
ATOM 588 C CA . ASP A 1 84 ? -13.870 -6.628 21.677 1.00 98.44 84 ASP A CA 1
ATOM 589 C C . ASP A 1 84 ? -14.829 -5.669 20.954 1.00 98.44 84 ASP A C 1
ATOM 591 O O . ASP A 1 84 ? -16.013 -5.961 20.772 1.00 98.44 84 ASP A O 1
ATOM 595 N N . VAL A 1 85 ? -14.294 -4.564 20.428 1.00 98.62 85 VAL A N 1
ATOM 596 C CA . VAL A 1 85 ? -14.901 -3.848 19.294 1.00 98.62 85 VAL A CA 1
ATOM 597 C C . VAL A 1 85 ? -14.435 -4.543 18.014 1.00 98.62 85 VAL A C 1
ATOM 599 O O . VAL A 1 85 ? -13.241 -4.570 17.719 1.00 98.62 85 VAL A O 1
ATOM 602 N N . THR A 1 86 ? -15.360 -5.109 17.240 1.00 98.44 86 THR A N 1
ATOM 603 C CA . THR A 1 86 ? -15.045 -5.757 15.956 1.00 98.44 86 THR A CA 1
ATOM 604 C C . THR A 1 86 ? -15.335 -4.800 14.802 1.00 98.44 86 THR A C 1
ATOM 606 O O . THR A 1 86 ? -16.477 -4.386 14.622 1.00 98.44 86 THR A O 1
ATOM 609 N N . LEU A 1 87 ? -14.316 -4.459 14.012 1.00 98.50 87 LEU A N 1
ATOM 610 C CA . LEU A 1 87 ? -14.395 -3.559 12.859 1.00 98.50 87 LEU A CA 1
ATOM 611 C C . LEU A 1 87 ? -14.336 -4.378 11.566 1.00 98.50 87 LEU A C 1
ATOM 613 O O . LEU A 1 87 ? -13.363 -5.095 11.336 1.00 98.50 87 LEU A O 1
ATOM 617 N N . THR A 1 88 ? -15.361 -4.276 10.718 1.00 98.12 88 THR A N 1
ATOM 618 C CA . THR A 1 88 ? -15.472 -5.050 9.467 1.00 98.12 88 THR A CA 1
ATOM 619 C C . THR A 1 88 ? -15.547 -4.122 8.262 1.00 98.12 88 THR A C 1
ATOM 621 O O . THR A 1 88 ? -16.337 -3.185 8.275 1.00 98.12 88 THR A O 1
ATOM 624 N N . ALA A 1 89 ? -14.786 -4.394 7.200 1.00 96.12 89 ALA A N 1
ATOM 625 C CA . ALA A 1 89 ? -14.917 -3.661 5.940 1.00 96.12 89 ALA A CA 1
ATOM 626 C C . ALA A 1 89 ? -16.260 -3.987 5.263 1.00 96.12 89 ALA A C 1
ATOM 628 O O . ALA A 1 89 ? -16.525 -5.147 4.939 1.00 96.12 89 ALA A O 1
ATOM 629 N N . ASP A 1 90 ? -17.081 -2.973 4.979 1.00 95.88 90 ASP A N 1
ATOM 630 C CA . ASP A 1 90 ? -18.412 -3.166 4.376 1.00 95.88 90 ASP A CA 1
ATOM 631 C C . ASP A 1 90 ? -18.340 -3.673 2.921 1.00 95.88 90 ASP A C 1
ATOM 633 O O . ASP A 1 90 ? -19.307 -4.216 2.380 1.00 95.88 90 ASP A O 1
ATOM 637 N N . VAL A 1 91 ? -17.179 -3.509 2.276 1.00 93.25 91 VAL A N 1
ATOM 638 C CA . VAL A 1 91 ? -16.891 -3.976 0.917 1.00 93.25 91 VAL A CA 1
ATOM 639 C C . VAL A 1 91 ? -15.662 -4.882 0.940 1.00 93.25 91 VAL A C 1
ATOM 641 O O . VAL A 1 91 ? -14.544 -4.439 1.189 1.00 93.25 91 VAL A O 1
ATOM 644 N N . ALA A 1 92 ? -15.859 -6.164 0.627 1.00 94.56 92 ALA A N 1
ATOM 645 C CA . ALA A 1 92 ? -14.766 -7.125 0.526 1.00 94.56 92 ALA A CA 1
ATOM 646 C C . ALA A 1 92 ? -13.727 -6.699 -0.530 1.00 94.56 92 ALA A C 1
ATOM 648 O O . ALA A 1 92 ? -14.087 -6.292 -1.637 1.00 94.56 92 ALA A O 1
ATOM 649 N N . GLY A 1 93 ? -12.439 -6.822 -0.202 1.00 90.25 93 GLY A N 1
ATOM 650 C CA . GLY A 1 93 ? -11.329 -6.360 -1.036 1.00 90.25 93 GLY A CA 1
ATOM 651 C C . GLY A 1 93 ? -10.932 -4.893 -0.837 1.00 90.25 93 GLY A C 1
ATOM 652 O O . GLY A 1 93 ? -9.893 -4.495 -1.369 1.00 90.25 93 GLY A O 1
ATOM 653 N N . VAL A 1 94 ? -11.688 -4.109 -0.057 1.00 89.00 94 VAL A N 1
ATOM 654 C CA . VAL A 1 94 ? -11.310 -2.755 0.377 1.00 89.00 94 VAL A CA 1
ATOM 655 C C . VAL A 1 94 ? -10.673 -2.827 1.768 1.00 89.00 94 VAL A C 1
ATOM 657 O O . VAL A 1 94 ? -11.345 -3.125 2.753 1.00 89.00 94 VAL A O 1
ATOM 660 N N . ALA A 1 95 ? -9.373 -2.536 1.848 1.00 89.56 95 ALA A N 1
ATOM 661 C CA . ALA A 1 95 ? -8.655 -2.447 3.119 1.00 89.56 95 ALA A CA 1
ATOM 662 C C . ALA A 1 95 ? -8.897 -1.104 3.827 1.00 89.56 95 ALA A C 1
ATOM 664 O O . ALA A 1 95 ? -9.110 -0.078 3.172 1.00 89.56 95 ALA A O 1
ATOM 665 N N . PHE A 1 96 ? -8.756 -1.111 5.151 1.00 90.25 96 PHE A N 1
ATOM 666 C CA . PHE A 1 96 ? -8.745 0.074 6.006 1.00 90.25 96 PHE A CA 1
ATOM 667 C C . PHE A 1 96 ? -7.558 0.054 6.982 1.00 90.25 96 PHE A C 1
ATOM 669 O O . PHE A 1 96 ? -6.896 -0.967 7.173 1.00 90.25 96 PHE A O 1
ATOM 676 N N . SER A 1 97 ? -7.289 1.193 7.621 1.00 90.94 97 SER A N 1
ATOM 677 C CA . SER A 1 97 ? -6.231 1.349 8.618 1.00 90.94 97 SER A CA 1
ATOM 678 C C . SER A 1 97 ? -6.785 2.078 9.832 1.00 90.94 97 SER A C 1
ATOM 680 O O . SER A 1 97 ? -7.223 3.224 9.724 1.00 90.94 97 SER A O 1
ATOM 682 N N . VAL A 1 98 ? -6.745 1.421 10.988 1.00 93.75 98 VAL A N 1
ATOM 683 C CA . VAL A 1 98 ? -7.155 1.978 12.281 1.00 93.75 98 VAL A CA 1
ATOM 684 C C . VAL A 1 98 ? -6.000 1.839 13.276 1.00 93.75 98 VAL A C 1
ATOM 686 O O . VAL A 1 98 ? -5.149 0.962 13.140 1.00 93.75 98 VAL A O 1
ATOM 689 N N . ALA A 1 99 ? -5.956 2.716 14.272 1.00 95.06 99 ALA A N 1
ATOM 690 C CA . ALA A 1 99 ? -5.148 2.570 15.476 1.00 95.06 99 ALA A CA 1
ATOM 691 C C . ALA A 1 99 ? -6.047 2.706 16.713 1.00 95.06 99 ALA A C 1
ATOM 693 O O . ALA A 1 99 ? -7.012 3.468 16.688 1.00 95.06 99 ALA A O 1
ATOM 694 N N . ALA A 1 100 ? -5.723 1.984 17.785 1.00 96.56 100 ALA A N 1
ATOM 695 C CA . ALA A 1 100 ? -6.411 2.059 19.072 1.00 96.56 100 ALA A CA 1
ATOM 696 C C . ALA A 1 100 ? -5.487 2.691 20.121 1.00 96.56 100 ALA A C 1
ATOM 698 O O . ALA A 1 100 ? -4.321 2.303 20.222 1.00 96.56 100 ALA A O 1
ATOM 699 N N . THR A 1 101 ? -5.991 3.657 20.890 1.00 95.62 101 THR A N 1
ATOM 700 C CA . THR A 1 101 ? -5.247 4.322 21.972 1.00 95.62 101 THR A CA 1
ATOM 701 C C . THR A 1 101 ? -6.142 4.612 23.177 1.00 95.62 101 THR A C 1
ATOM 703 O O . THR A 1 101 ? -7.345 4.841 23.041 1.00 95.62 101 THR A O 1
ATOM 706 N N . THR A 1 102 ? -5.543 4.620 24.368 1.00 93.50 102 THR A N 1
ATOM 707 C CA . THR A 1 102 ? -6.165 5.091 25.614 1.00 93.50 102 THR A CA 1
ATOM 708 C C . THR A 1 102 ? -5.438 6.310 26.165 1.00 93.50 102 THR A C 1
ATOM 710 O O . THR A 1 102 ? -4.268 6.547 25.855 1.00 93.50 102 THR A O 1
ATOM 713 N N . THR A 1 103 ? -6.123 7.129 26.964 1.00 88.44 103 THR A N 1
ATOM 714 C CA . THR A 1 103 ? -5.528 8.268 27.679 1.00 88.44 103 THR A CA 1
ATOM 715 C C . THR A 1 103 ? -6.289 8.570 28.969 1.00 88.44 103 THR A C 1
ATOM 717 O O . THR A 1 103 ? -7.516 8.597 28.995 1.00 88.44 103 THR A O 1
ATOM 720 N N . GLU A 1 104 ? -5.541 8.846 30.033 1.00 80.69 104 GLU A N 1
ATOM 721 C CA . GLU A 1 104 ? -6.060 9.205 31.353 1.00 80.69 104 GLU A CA 1
ATOM 722 C C . GLU A 1 104 ? -6.716 10.591 31.390 1.00 80.69 104 GLU A C 1
ATOM 724 O O . GLU A 1 104 ? -6.096 11.597 31.032 1.00 80.69 104 GLU A O 1
ATOM 729 N N . ALA A 1 105 ? -7.925 10.680 31.947 1.00 63.00 105 ALA A N 1
ATOM 730 C CA . ALA A 1 105 ? -8.630 11.944 32.186 1.00 63.00 105 ALA A CA 1
ATOM 731 C C . ALA A 1 105 ? -8.279 12.584 33.549 1.00 63.00 105 ALA A C 1
ATOM 733 O O . ALA A 1 105 ? -9.120 13.215 34.191 1.00 63.00 105 ALA A O 1
ATOM 734 N N . GLY A 1 106 ? -7.027 12.446 34.000 1.00 62.50 106 GLY A N 1
ATOM 735 C CA . GLY A 1 106 ? -6.591 12.994 35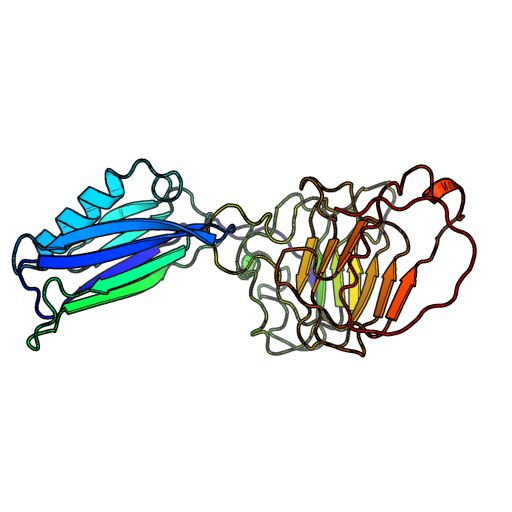.290 1.00 62.50 106 GLY A CA 1
ATOM 736 C C . GLY A 1 106 ? -5.090 12.945 35.588 1.00 62.50 106 GLY A C 1
ATOM 737 O O . GLY A 1 106 ? -4.613 13.782 36.353 1.00 62.50 106 GLY A O 1
ATOM 738 N N . GLY A 1 107 ? -4.337 12.023 34.975 1.00 57.16 107 GLY A N 1
ATOM 739 C CA . GLY A 1 107 ? -2.910 11.832 35.273 1.00 57.16 107 GLY A CA 1
ATOM 740 C C . GLY A 1 107 ? -2.694 11.238 36.667 1.00 57.16 107 GLY A C 1
ATOM 741 O O . GLY A 1 107 ? -2.004 11.832 37.498 1.00 57.16 107 GLY A O 1
ATOM 742 N N . GLY A 1 108 ? -3.364 10.113 36.928 1.00 58.53 108 GLY A N 1
ATOM 743 C CA . GLY A 1 108 ? -3.306 9.384 38.187 1.00 58.53 108 GLY A CA 1
ATOM 744 C C . GLY A 1 108 ? -2.029 8.556 38.362 1.00 58.53 108 GLY A C 1
ATOM 745 O O . GLY A 1 108 ? -0.942 8.914 37.908 1.00 58.53 108 GLY A O 1
ATOM 746 N N . ALA A 1 109 ? -2.171 7.474 39.126 1.00 46.62 109 ALA A N 1
ATOM 747 C CA . ALA A 1 109 ? -1.198 6.381 39.197 1.00 46.62 109 ALA A CA 1
ATOM 748 C C . ALA A 1 109 ? -1.895 5.030 39.489 1.00 46.62 109 ALA A C 1
ATOM 750 O O . ALA A 1 109 ? -1.301 4.135 40.096 1.00 46.62 109 ALA A O 1
ATOM 751 N N . ALA A 1 110 ? -3.177 4.923 39.123 1.00 53.16 110 ALA A N 1
ATOM 752 C CA . ALA A 1 110 ? -3.987 3.695 39.161 1.00 53.16 110 ALA A CA 1
ATOM 753 C C . ALA A 1 110 ? -4.155 3.085 37.749 1.00 53.16 110 ALA A C 1
ATOM 755 O O . ALA A 1 110 ? -4.807 2.056 37.575 1.00 53.16 110 ALA A O 1
ATOM 756 N N . ASP A 1 111 ? -3.509 3.738 36.784 1.00 68.12 111 ASP A N 1
ATOM 757 C CA . ASP A 1 111 ? -3.572 3.615 35.341 1.00 68.12 111 ASP A CA 1
ATOM 758 C C . ASP A 1 111 ? -3.351 2.155 34.924 1.00 68.12 111 ASP A C 1
ATOM 760 O O . ASP A 1 111 ? -2.272 1.577 35.113 1.00 68.12 111 ASP A O 1
ATOM 764 N N . GLY A 1 112 ? -4.406 1.533 34.404 1.00 85.06 112 GLY A N 1
ATOM 765 C CA . GLY A 1 112 ? -4.436 0.089 34.197 1.00 85.06 112 GLY A CA 1
ATOM 766 C C . GLY A 1 112 ? -5.282 -0.381 33.026 1.00 85.06 112 GLY A C 1
ATOM 767 O O . GLY A 1 112 ? -5.369 -1.596 32.839 1.00 85.06 112 GLY A O 1
ATOM 768 N N . GLN A 1 113 ? -5.901 0.520 32.258 1.00 92.44 113 GLN A N 1
ATOM 769 C CA . GLN A 1 113 ? -6.697 0.155 31.087 1.00 92.44 113 GLN A CA 1
ATOM 770 C C . GLN A 1 113 ? -5.805 -0.209 29.895 1.00 92.44 113 GLN A C 1
ATOM 772 O O . GLN A 1 113 ? -4.685 0.275 29.731 1.00 92.44 113 GLN A O 1
ATOM 777 N N . THR A 1 114 ? -6.311 -1.080 29.031 1.00 94.75 114 THR A N 1
ATOM 778 C CA . THR A 1 114 ? -5.648 -1.479 27.791 1.00 94.75 114 THR A CA 1
ATOM 779 C C . THR A 1 114 ? -6.624 -1.398 26.628 1.00 94.75 114 THR A C 1
ATOM 781 O O . THR A 1 114 ? -7.796 -1.754 26.753 1.00 94.75 114 THR A O 1
ATOM 784 N N . PHE A 1 115 ? -6.133 -0.951 25.474 1.00 96.56 115 PHE A N 1
ATOM 785 C CA . PHE A 1 115 ? -6.886 -0.987 24.226 1.00 96.56 115 PHE A CA 1
ATOM 786 C C . PHE A 1 115 ? -5.942 -1.413 23.103 1.00 96.56 115 PHE A C 1
ATOM 788 O O . PHE A 1 115 ? -4.982 -0.711 22.790 1.00 96.56 115 PHE A O 1
ATOM 795 N N . VAL A 1 116 ? -6.147 -2.621 22.572 1.00 97.12 116 VAL A N 1
ATOM 796 C CA . VAL A 1 116 ? -5.193 -3.280 21.665 1.00 97.12 116 VAL A CA 1
ATOM 797 C C . VAL A 1 116 ? -5.902 -3.686 20.382 1.00 97.12 116 VAL A C 1
ATOM 799 O O . VAL A 1 116 ? -6.808 -4.512 20.417 1.00 97.12 116 VAL A O 1
ATOM 802 N N . LEU A 1 117 ? -5.465 -3.125 19.252 1.00 97.31 117 LEU A N 1
ATOM 803 C CA . LEU A 1 117 ? -5.957 -3.485 17.922 1.00 97.31 117 LEU A CA 1
ATOM 804 C C . LEU A 1 117 ? -5.127 -4.624 17.316 1.00 97.31 117 LEU A C 1
ATOM 806 O O . LEU A 1 117 ? -3.895 -4.572 17.321 1.00 97.31 117 LEU A O 1
ATOM 810 N N . VAL A 1 118 ? -5.800 -5.617 16.738 1.00 96.31 118 VAL A N 1
ATOM 811 C CA . VAL A 1 118 ? -5.191 -6.717 15.978 1.00 96.31 118 VAL A CA 1
ATOM 812 C C . VAL A 1 118 ? -5.971 -6.930 14.680 1.00 96.31 118 VAL A C 1
ATOM 814 O O . VAL A 1 118 ? -7.193 -7.054 14.713 1.00 96.31 118 VAL A O 1
ATOM 817 N N . ASN A 1 119 ? -5.283 -7.032 13.538 1.00 92.62 119 ASN A N 1
ATOM 818 C CA . ASN A 1 119 ? -5.905 -7.524 12.306 1.00 92.62 119 ASN A CA 1
ATOM 819 C C . ASN A 1 119 ? -6.168 -9.034 12.445 1.00 92.62 119 ASN A C 1
ATOM 821 O O . ASN A 1 119 ? -5.229 -9.821 12.570 1.00 92.62 119 ASN A O 1
ATOM 825 N N . THR A 1 120 ? -7.439 -9.436 12.448 1.00 94.75 120 THR A N 1
ATOM 826 C CA . THR A 1 120 ? -7.878 -10.831 12.632 1.00 94.75 120 THR A CA 1
ATOM 827 C C . THR A 1 120 ? -8.328 -11.487 11.327 1.00 94.75 120 THR A C 1
ATOM 829 O O . THR A 1 120 ? -8.336 -12.713 11.223 1.00 94.75 120 THR A O 1
ATOM 832 N N . THR A 1 121 ? -8.635 -10.704 10.291 1.00 95.06 121 THR A N 1
ATOM 833 C CA . THR A 1 121 ? -8.692 -11.157 8.893 1.00 95.06 121 THR A CA 1
ATOM 834 C C . THR A 1 121 ? -8.116 -10.071 7.995 1.00 95.06 121 THR A C 1
ATOM 836 O O . THR A 1 121 ? -8.610 -8.946 7.965 1.00 95.06 121 THR A O 1
ATOM 839 N N . SER A 1 122 ? -7.053 -10.387 7.262 1.00 90.69 122 SER A N 1
ATOM 840 C CA . SER A 1 122 ? -6.422 -9.438 6.342 1.00 90.69 122 SER A CA 1
ATOM 841 C C . SER A 1 122 ? -7.281 -9.224 5.094 1.00 90.69 122 SER A C 1
ATOM 843 O O . SER A 1 122 ? -7.904 -10.163 4.596 1.00 90.69 122 SER A O 1
ATOM 845 N N . ASN A 1 123 ? -7.290 -7.998 4.563 1.00 90.62 123 ASN A N 1
ATOM 846 C CA . ASN A 1 123 ? -7.898 -7.721 3.263 1.00 90.62 123 ASN A CA 1
ATOM 847 C C . ASN A 1 123 ? -7.228 -8.563 2.167 1.00 90.62 123 ASN A C 1
ATOM 849 O O . ASN A 1 123 ? -6.001 -8.625 2.109 1.00 90.62 123 ASN A O 1
ATOM 853 N N . ALA A 1 124 ? -8.019 -9.133 1.261 1.00 92.38 124 ALA A N 1
ATOM 854 C CA . ALA A 1 124 ? -7.518 -9.812 0.068 1.00 92.38 124 ALA A CA 1
ATOM 855 C C . ALA A 1 124 ? -8.430 -9.526 -1.127 1.00 92.38 124 ALA A C 1
ATOM 857 O O . ALA A 1 124 ? -9.613 -9.224 -0.962 1.00 92.38 124 ALA A O 1
ATOM 858 N N . GLY A 1 125 ? -7.886 -9.603 -2.339 1.00 95.69 125 GLY A N 1
ATOM 859 C CA . GLY A 1 125 ? -8.640 -9.367 -3.570 1.00 95.69 125 GLY A CA 1
ATOM 860 C C . GLY A 1 125 ? -7.764 -8.866 -4.717 1.00 95.69 125 GLY A C 1
ATOM 861 O O . GLY A 1 125 ? -6.555 -8.711 -4.544 1.00 95.69 125 GLY A O 1
ATOM 862 N N . PRO A 1 126 ? -8.339 -8.577 -5.898 1.00 96.50 126 PRO A N 1
ATOM 863 C CA . PRO A 1 126 ? -7.570 -8.261 -7.104 1.00 96.50 126 PRO A CA 1
ATOM 864 C C . PRO A 1 126 ? -6.575 -7.102 -6.930 1.00 96.50 126 PRO A C 1
ATOM 866 O O . PRO A 1 126 ? -5.456 -7.170 -7.432 1.00 96.50 126 PRO A O 1
ATOM 869 N N . SER A 1 127 ? -6.956 -6.063 -6.182 1.00 95.00 127 SER A N 1
ATOM 870 C CA . SER A 1 127 ? -6.165 -4.840 -5.968 1.00 95.00 127 SER A CA 1
ATOM 871 C C . SER A 1 127 ? -5.050 -4.940 -4.918 1.00 95.00 127 SER A C 1
ATOM 873 O O . SER A 1 127 ? -4.382 -3.940 -4.648 1.00 95.00 127 SER A O 1
ATOM 875 N N . ASP A 1 128 ? -4.835 -6.110 -4.320 1.00 93.50 128 ASP A N 1
ATOM 876 C CA . ASP A 1 128 ? -3.793 -6.340 -3.319 1.00 93.50 128 ASP A CA 1
ATOM 877 C C . ASP A 1 128 ? -2.567 -7.059 -3.909 1.00 93.50 128 ASP A C 1
ATOM 879 O O . ASP A 1 128 ? -2.663 -8.172 -4.423 1.00 93.50 128 ASP A O 1
ATOM 883 N N . TRP A 1 129 ? -1.384 -6.452 -3.795 1.00 95.44 129 TRP A N 1
ATOM 884 C CA . TRP A 1 129 ? -0.127 -7.090 -4.198 1.00 95.44 129 TRP A CA 1
ATOM 885 C C . TRP A 1 129 ? 0.192 -8.343 -3.361 1.00 95.44 129 TRP A C 1
ATOM 887 O O . TRP A 1 129 ? 0.780 -9.296 -3.877 1.00 95.44 129 TRP A O 1
ATOM 897 N N . SER A 1 130 ? -0.168 -8.350 -2.073 1.00 93.44 130 SER A N 1
ATOM 898 C CA . SER A 1 130 ? 0.245 -9.387 -1.116 1.00 93.44 130 SER A CA 1
ATOM 899 C C . SER A 1 130 ? -0.580 -10.683 -1.180 1.00 93.44 130 SER A C 1
ATOM 901 O O . SER A 1 130 ? -0.134 -11.730 -0.712 1.00 93.44 130 SER A O 1
ATOM 903 N N . SER A 1 131 ? -1.731 -10.656 -1.850 1.00 94.69 131 SER A N 1
ATOM 904 C CA . SER A 1 131 ? -2.564 -11.821 -2.139 1.00 94.69 131 SER A CA 1
ATOM 905 C C . SER A 1 131 ? -1.857 -12.771 -3.112 1.00 94.69 131 SER A C 1
ATOM 907 O O . SER A 1 131 ? -1.705 -12.476 -4.298 1.00 94.69 131 SER A O 1
ATOM 909 N N . ALA A 1 132 ? -1.457 -13.952 -2.633 1.00 96.38 132 ALA A N 1
ATOM 910 C CA . ALA A 1 132 ? -0.747 -14.961 -3.429 1.00 96.38 132 ALA A CA 1
ATOM 911 C C . ALA A 1 132 ? -1.507 -15.394 -4.705 1.00 96.38 132 ALA A C 1
ATOM 913 O O . ALA A 1 132 ? -0.883 -15.623 -5.743 1.00 96.38 132 ALA A O 1
ATOM 914 N N . ASP A 1 133 ? -2.843 -15.419 -4.653 1.00 97.06 133 ASP A N 1
ATOM 915 C CA . ASP A 1 133 ? -3.737 -15.770 -5.768 1.00 97.06 133 ASP A CA 1
ATOM 916 C C . ASP A 1 133 ? -3.774 -14.724 -6.901 1.00 97.06 133 ASP A 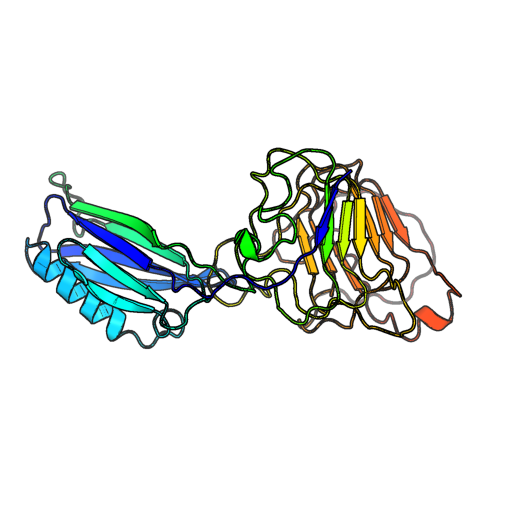C 1
ATOM 918 O O . ASP A 1 133 ? -4.343 -14.979 -7.966 1.00 97.06 133 ASP A O 1
ATOM 922 N N . ASN A 1 134 ? -3.150 -13.554 -6.718 1.00 97.88 134 ASN A N 1
ATOM 923 C CA . ASN A 1 134 ? -2.928 -12.585 -7.794 1.00 97.88 134 ASN A CA 1
ATOM 924 C C . ASN A 1 134 ? -1.698 -12.903 -8.654 1.00 97.88 134 ASN A C 1
ATOM 926 O O . ASN A 1 134 ? -1.414 -12.147 -9.581 1.00 97.88 134 ASN A O 1
ATOM 930 N N . TRP A 1 135 ? -0.976 -13.996 -8.393 1.00 98.06 135 TRP A N 1
ATOM 931 C CA . TRP A 1 135 ? 0.293 -14.305 -9.052 1.00 98.06 135 TRP A CA 1
ATOM 932 C C . TRP A 1 135 ? 0.288 -15.679 -9.716 1.00 98.06 135 TRP A C 1
ATOM 934 O O . TRP A 1 135 ? -0.068 -16.683 -9.106 1.00 98.06 135 TRP A O 1
ATOM 944 N N . SER A 1 136 ? 0.793 -15.761 -10.950 1.00 97.62 136 SER A N 1
ATOM 945 C CA . SER A 1 136 ? 0.832 -17.012 -11.730 1.00 97.62 136 SER A CA 1
ATOM 946 C C . SER A 1 136 ? 1.709 -18.128 -11.140 1.00 97.62 136 SER A C 1
ATOM 948 O O . SER A 1 136 ? 1.734 -19.229 -11.685 1.00 97.62 136 SER A O 1
ATOM 950 N N . GLY A 1 137 ? 2.454 -17.846 -10.066 1.00 92.62 137 GLY A N 1
ATOM 951 C CA . GLY A 1 137 ? 3.212 -18.828 -9.288 1.00 92.62 137 GLY A CA 1
ATOM 952 C C . GLY A 1 137 ? 2.528 -19.289 -7.994 1.00 92.62 137 GLY A C 1
ATOM 953 O O . GLY A 1 137 ? 3.121 -20.094 -7.282 1.00 92.62 137 GLY A O 1
ATOM 954 N N . GLY A 1 138 ? 1.337 -18.773 -7.657 1.00 95.38 138 GLY A N 1
ATOM 955 C CA . GLY A 1 138 ? 0.657 -19.046 -6.381 1.00 95.38 138 GLY A CA 1
ATOM 956 C C . GLY A 1 138 ? 1.400 -18.505 -5.151 1.00 95.38 138 GLY A C 1
ATOM 957 O O . GLY A 1 138 ? 1.261 -19.045 -4.056 1.00 95.38 138 GLY A O 1
ATOM 958 N N . ALA A 1 139 ? 2.248 -17.489 -5.337 1.00 95.38 139 ALA A N 1
ATOM 959 C CA . ALA A 1 139 ? 3.081 -16.885 -4.302 1.00 95.38 139 ALA A CA 1
ATOM 960 C C . ALA A 1 139 ? 3.492 -15.460 -4.701 1.00 95.38 139 ALA A C 1
ATOM 962 O O . ALA A 1 139 ? 3.720 -15.183 -5.881 1.00 95.38 139 ALA A O 1
ATOM 963 N N . VAL A 1 140 ? 3.640 -14.579 -3.708 1.00 95.75 140 VAL A N 1
ATOM 964 C CA . VAL A 1 140 ? 4.088 -13.191 -3.906 1.00 95.75 140 VAL A CA 1
ATOM 965 C C . VAL A 1 140 ? 5.554 -13.158 -4.384 1.00 95.75 140 VAL A C 1
ATOM 967 O O . VAL A 1 140 ? 6.390 -13.900 -3.849 1.00 95.75 140 VAL A O 1
ATOM 970 N N . PRO A 1 141 ? 5.907 -12.311 -5.371 1.00 96.56 141 PRO A N 1
ATOM 971 C CA . PRO A 1 141 ? 7.285 -12.163 -5.829 1.00 96.56 141 PRO A CA 1
ATOM 972 C C . PRO A 1 141 ? 8.272 -11.735 -4.732 1.00 96.56 141 PRO A C 1
ATOM 974 O O . PRO A 1 141 ? 7.922 -11.037 -3.786 1.00 96.56 141 PRO A O 1
ATOM 977 N N . GLY A 1 142 ? 9.535 -12.137 -4.876 1.00 93.12 142 GLY A N 1
ATOM 978 C CA . GLY A 1 142 ? 10.619 -11.873 -3.923 1.00 93.12 142 GLY A CA 1
ATOM 979 C C . GLY A 1 142 ? 10.794 -12.948 -2.843 1.00 93.12 142 GLY A C 1
ATOM 980 O O . GLY A 1 142 ? 11.824 -12.977 -2.163 1.00 93.12 142 GLY A O 1
ATOM 981 N N . GLY A 1 143 ? 9.847 -13.887 -2.717 1.00 90.31 143 GLY A N 1
ATOM 982 C CA . GLY A 1 143 ? 9.971 -15.062 -1.844 1.00 90.31 143 GLY A CA 1
ATOM 983 C C . GLY A 1 143 ? 11.069 -16.051 -2.269 1.00 90.31 143 GLY A C 1
ATOM 984 O O . GLY A 1 143 ? 11.613 -16.763 -1.428 1.00 90.31 143 GLY A O 1
ATOM 985 N N . ALA A 1 144 ? 11.454 -16.058 -3.550 1.00 90.56 144 ALA A N 1
ATOM 986 C CA . ALA A 1 144 ? 12.580 -16.832 -4.071 1.00 90.56 144 ALA A CA 1
ATOM 987 C C . ALA A 1 144 ? 13.444 -15.991 -5.024 1.00 90.56 144 ALA A C 1
ATOM 989 O O . ALA A 1 144 ? 12.979 -15.013 -5.608 1.00 90.56 144 ALA A O 1
ATOM 990 N N . GLY A 1 145 ? 14.712 -16.378 -5.175 1.00 90.88 145 GLY A N 1
ATOM 991 C CA . GLY A 1 145 ? 15.663 -15.702 -6.056 1.00 90.88 145 GLY A CA 1
ATOM 992 C C . GLY A 1 145 ? 15.398 -15.930 -7.548 1.00 90.88 145 GLY A C 1
ATOM 993 O O . GLY A 1 145 ? 14.735 -16.885 -7.954 1.00 90.88 145 GLY A O 1
ATOM 994 N N . SER A 1 146 ? 15.975 -15.051 -8.365 1.00 93.94 146 SER A N 1
ATOM 995 C CA . SER A 1 146 ? 15.901 -15.058 -9.828 1.00 93.94 146 SER A CA 1
ATOM 996 C C . SER A 1 146 ? 14.487 -15.091 -10.417 1.00 93.94 146 SER A C 1
ATOM 998 O O . SER A 1 146 ? 14.111 -16.028 -11.133 1.00 93.94 146 SER A O 1
ATOM 1000 N N . GLN A 1 147 ? 13.703 -14.056 -10.115 1.00 97.38 147 GLN A N 1
ATOM 1001 C CA . GLN A 1 147 ? 12.332 -13.875 -10.597 1.00 97.38 147 GLN A CA 1
ATOM 1002 C C . GLN A 1 147 ? 12.209 -12.636 -11.496 1.00 97.38 147 GLN A C 1
ATOM 1004 O O . GLN A 1 147 ? 12.676 -11.556 -11.134 1.00 97.38 147 GLN A O 1
ATOM 1009 N N . ASN A 1 148 ? 11.529 -12.790 -12.632 1.00 97.81 148 ASN A N 1
ATOM 1010 C CA . ASN A 1 148 ? 11.006 -11.692 -13.438 1.00 97.81 148 ASN A CA 1
ATOM 1011 C C . ASN A 1 148 ? 9.524 -11.513 -13.107 1.00 97.81 148 ASN A C 1
ATOM 1013 O O . ASN A 1 148 ? 8.752 -12.465 -13.216 1.00 97.81 148 ASN A O 1
ATOM 1017 N N . VAL A 1 149 ? 9.112 -10.301 -12.759 1.00 98.12 149 VAL A N 1
ATOM 1018 C CA . VAL A 1 149 ? 7.703 -9.958 -12.540 1.00 98.12 149 VAL A CA 1
ATOM 1019 C C . VAL A 1 149 ? 7.156 -9.246 -13.768 1.00 98.12 149 VAL A C 1
ATOM 1021 O O . VAL A 1 149 ? 7.812 -8.354 -14.306 1.00 98.12 149 VAL A O 1
ATOM 1024 N N . PHE A 1 150 ? 5.954 -9.619 -14.198 1.00 98.19 150 PHE A N 1
ATOM 1025 C CA . PHE A 1 150 ? 5.235 -9.008 -15.314 1.00 98.19 150 PHE A CA 1
ATOM 1026 C C . PHE A 1 150 ? 3.863 -8.513 -14.860 1.00 98.19 150 PHE A C 1
ATOM 1028 O O . PHE A 1 150 ? 3.110 -9.241 -14.214 1.00 98.19 150 PHE A O 1
ATOM 1035 N N . ILE A 1 151 ? 3.546 -7.273 -15.220 1.00 98.06 151 ILE A N 1
ATOM 1036 C CA . ILE A 1 151 ? 2.269 -6.612 -14.959 1.00 98.06 151 ILE A CA 1
ATOM 1037 C C . ILE A 1 151 ? 1.793 -6.055 -16.299 1.00 98.06 151 ILE A C 1
ATOM 1039 O O . ILE A 1 151 ? 2.390 -5.137 -16.862 1.00 98.06 151 ILE A O 1
ATOM 1043 N N . GLU A 1 152 ? 0.760 -6.678 -16.849 1.00 96.06 152 GLU A N 1
ATOM 1044 C CA . GLU A 1 152 ? 0.331 -6.539 -18.241 1.00 96.06 152 GLU A CA 1
ATOM 1045 C C . GLU A 1 152 ? -1.168 -6.830 -18.364 1.00 96.06 152 GLU A C 1
ATOM 1047 O O . GLU A 1 152 ? -1.770 -7.372 -17.441 1.00 96.06 152 GLU A O 1
ATOM 1052 N N . ASP A 1 153 ? -1.771 -6.411 -19.478 1.00 94.19 153 ASP A N 1
ATOM 1053 C CA . ASP A 1 153 ? -3.128 -6.750 -19.953 1.00 94.19 153 ASP A CA 1
ATOM 1054 C C . ASP A 1 153 ? -4.299 -6.510 -18.965 1.00 94.19 153 ASP A C 1
ATOM 1056 O O . ASP A 1 153 ? -5.448 -6.842 -19.258 1.00 94.19 153 ASP A O 1
ATOM 1060 N N . SER A 1 154 ? -4.037 -5.857 -17.828 1.00 95.62 154 SER A N 1
ATOM 1061 C CA . SER A 1 154 ? -4.990 -5.642 -16.737 1.00 95.62 154 SER A CA 1
ATOM 1062 C C . SER A 1 154 ? -5.422 -4.179 -16.576 1.00 95.62 154 SER A C 1
ATOM 1064 O O . SER A 1 154 ? -4.669 -3.227 -16.817 1.00 95.62 154 SER A O 1
ATOM 1066 N N . LEU A 1 155 ? -6.674 -4.024 -16.136 1.00 96.12 155 LEU A N 1
ATOM 1067 C CA . LEU A 1 155 ? -7.323 -2.766 -15.751 1.00 96.12 155 LEU A CA 1
ATOM 1068 C C . LEU A 1 155 ? -7.462 -2.614 -14.229 1.00 96.12 155 LEU A C 1
ATOM 1070 O O . LEU A 1 155 ? -8.027 -1.622 -13.781 1.00 96.12 155 LEU A O 1
ATOM 1074 N N . VAL A 1 156 ? -7.001 -3.596 -13.450 1.00 97.00 156 VAL A N 1
ATOM 1075 C CA . VAL A 1 156 ? -7.100 -3.576 -11.988 1.00 97.00 156 VAL A CA 1
ATOM 1076 C C . VAL A 1 156 ? -5.997 -2.691 -11.414 1.00 97.00 156 VAL A C 1
ATOM 1078 O O . VAL A 1 156 ? -4.812 -2.890 -11.701 1.00 97.00 156 VAL A O 1
ATOM 1081 N N . ASP A 1 157 ? -6.396 -1.706 -10.612 1.00 96.00 157 ASP A N 1
ATOM 1082 C CA . ASP A 1 157 ? -5.485 -0.868 -9.834 1.00 96.00 157 ASP A CA 1
ATOM 1083 C C . ASP A 1 157 ? -4.895 -1.693 -8.678 1.00 96.00 157 ASP A C 1
ATOM 1085 O O . ASP A 1 157 ? -5.637 -2.342 -7.943 1.00 96.00 157 ASP A O 1
ATOM 1089 N N . ILE A 1 158 ? -3.576 -1.654 -8.497 1.00 96.25 158 ILE A N 1
ATOM 1090 C CA . ILE A 1 158 ? -2.862 -2.225 -7.351 1.00 96.25 158 ILE A CA 1
ATOM 1091 C C . ILE A 1 158 ? -2.727 -1.129 -6.286 1.00 96.25 158 ILE A C 1
ATOM 1093 O O . ILE A 1 158 ? -1.951 -0.179 -6.441 1.00 96.25 158 ILE A O 1
ATOM 1097 N N . LEU A 1 159 ? -3.511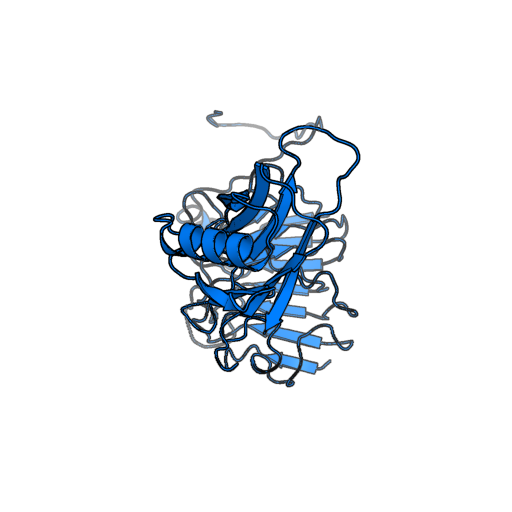 -1.267 -5.217 1.00 92.50 159 LEU A N 1
ATOM 1098 C CA . LEU A 1 159 ? -3.734 -0.252 -4.178 1.00 92.50 159 LEU A CA 1
ATOM 1099 C C . LEU A 1 159 ? -3.373 -0.735 -2.765 1.00 92.50 159 LEU A C 1
ATOM 1101 O O . LEU A 1 159 ? -3.170 0.093 -1.881 1.00 92.50 159 LEU A O 1
ATOM 1105 N N . TYR A 1 160 ? -3.281 -2.050 -2.551 1.00 91.19 160 TYR A N 1
ATOM 1106 C CA . TYR A 1 160 ? -3.027 -2.666 -1.245 1.00 91.19 160 TYR A CA 1
ATOM 1107 C C . TYR A 1 160 ? -1.803 -3.595 -1.287 1.00 91.19 160 TYR A C 1
ATOM 1109 O O . TYR A 1 160 ? -1.288 -3.913 -2.362 1.00 91.19 160 TYR A O 1
ATOM 1117 N N . GLY A 1 161 ? -1.288 -3.978 -0.113 1.00 90.75 161 GLY A N 1
ATOM 1118 C CA . GLY A 1 161 ? -0.070 -4.795 0.006 1.00 90.75 161 GLY A CA 1
ATOM 1119 C C . GLY A 1 161 ? 1.206 -4.093 -0.475 1.00 90.75 161 GLY A C 1
ATOM 1120 O O . GLY A 1 161 ? 2.187 -4.756 -0.803 1.00 90.75 161 GLY A O 1
ATOM 1121 N N . LEU A 1 162 ? 1.194 -2.758 -0.563 1.00 92.62 162 LEU A N 1
ATOM 1122 C CA . LEU A 1 162 ? 2.212 -1.966 -1.263 1.00 92.62 162 LEU A CA 1
ATOM 1123 C C . LEU A 1 162 ? 3.576 -1.900 -0.549 1.00 92.62 162 LEU A C 1
ATOM 1125 O O . LEU A 1 162 ? 4.581 -1.614 -1.200 1.00 92.62 162 LEU A O 1
ATOM 1129 N N . ASP A 1 163 ? 3.658 -2.204 0.748 1.00 91.50 163 ASP A N 1
ATOM 1130 C CA . ASP A 1 163 ? 4.952 -2.425 1.400 1.00 91.50 163 ASP A CA 1
ATOM 1131 C C . ASP A 1 163 ? 5.475 -3.836 1.087 1.00 91.50 163 ASP A C 1
ATOM 1133 O O . ASP A 1 163 ? 5.046 -4.827 1.675 1.00 91.50 163 ASP A O 1
ATOM 1137 N N . GLN A 1 164 ? 6.427 -3.916 0.156 1.00 94.19 164 GLN A N 1
ATOM 1138 C CA . GLN A 1 164 ? 7.225 -5.113 -0.118 1.00 94.19 164 GLN A CA 1
ATOM 1139 C C . GLN A 1 164 ? 8.713 -4.864 0.204 1.00 94.19 164 GLN A C 1
ATOM 1141 O O . GLN A 1 164 ? 9.601 -5.562 -0.291 1.00 94.19 164 GLN A O 1
ATOM 1146 N N . SER A 1 165 ? 9.018 -3.909 1.094 1.00 89.50 165 SER A N 1
ATOM 1147 C CA . SER A 1 165 ? 10.376 -3.679 1.615 1.00 89.50 165 SER A CA 1
ATOM 1148 C C . SER A 1 165 ? 10.933 -4.909 2.347 1.00 89.50 165 SER A C 1
ATOM 1150 O O . SER A 1 165 ? 12.147 -5.140 2.360 1.00 89.50 165 SER A O 1
ATOM 1152 N N . GLY A 1 166 ? 10.050 -5.755 2.885 1.00 87.38 166 GLY A N 1
ATOM 1153 C CA . GLY A 1 166 ? 10.382 -7.004 3.568 1.00 87.38 166 GLY A CA 1
ATOM 1154 C C . GLY A 1 166 ? 10.842 -8.163 2.672 1.00 87.38 166 GLY A C 1
ATOM 1155 O O . GLY A 1 166 ? 11.371 -9.132 3.212 1.00 87.38 166 GLY A O 1
ATOM 1156 N N . ILE A 1 167 ? 10.697 -8.109 1.336 1.00 92.12 167 ILE A N 1
ATOM 1157 C CA . ILE A 1 167 ? 10.963 -9.298 0.495 1.00 92.12 167 ILE A CA 1
ATOM 1158 C C . ILE A 1 167 ? 12.415 -9.782 0.598 1.00 92.12 167 ILE A C 1
ATOM 1160 O O . ILE A 1 167 ? 13.361 -8.988 0.548 1.00 92.12 167 ILE A O 1
ATOM 1164 N N . GLY A 1 168 ? 12.594 -11.096 0.750 1.00 90.06 168 GLY A N 1
ATOM 1165 C CA . GLY A 1 168 ? 13.897 -11.702 1.043 1.00 90.06 168 GLY A CA 1
ATOM 1166 C C . GLY A 1 168 ? 14.891 -11.652 -0.119 1.00 90.06 168 GLY A C 1
ATOM 1167 O O . GLY A 1 168 ? 16.097 -11.605 0.114 1.00 90.06 168 GLY A O 1
ATOM 1168 N N . ASN A 1 169 ? 14.401 -11.626 -1.361 1.00 95.50 169 ASN A N 1
ATOM 1169 C CA . ASN A 1 169 ? 15.220 -11.608 -2.571 1.00 95.50 169 ASN A CA 1
ATOM 1170 C C . ASN A 1 169 ? 14.897 -10.378 -3.425 1.00 95.50 169 ASN A C 1
ATOM 1172 O O . ASN A 1 169 ? 13.734 -10.018 -3.598 1.00 95.50 169 ASN A O 1
ATOM 1176 N N . THR A 1 170 ? 15.927 -9.777 -4.019 1.00 96.81 170 THR A N 1
ATOM 1177 C CA . THR A 1 170 ? 15.764 -8.800 -5.102 1.00 96.81 170 THR A CA 1
ATOM 1178 C C . THR A 1 170 ? 15.283 -9.515 -6.366 1.00 96.81 170 THR A C 1
ATOM 1180 O O . THR A 1 170 ? 15.823 -10.560 -6.729 1.00 96.81 170 THR A O 1
ATOM 1183 N N . LEU A 1 171 ? 14.289 -8.947 -7.047 1.00 97.81 171 LEU A N 1
ATOM 1184 C CA . LEU A 1 171 ? 13.812 -9.411 -8.348 1.00 97.81 171 LEU A CA 1
ATOM 1185 C C . LEU A 1 171 ? 14.876 -9.165 -9.429 1.00 97.81 171 LEU A C 1
ATOM 1187 O O . LEU A 1 171 ? 15.514 -8.107 -9.445 1.00 97.81 171 LEU A O 1
ATOM 1191 N N . ASP A 1 172 ? 15.012 -10.092 -10.379 1.00 98.00 172 ASP A N 1
ATOM 1192 C CA . ASP A 1 172 ? 15.867 -9.884 -11.553 1.00 98.00 172 ASP A CA 1
ATOM 1193 C C . ASP A 1 172 ? 15.294 -8.714 -12.371 1.00 98.00 172 ASP A C 1
ATOM 1195 O O . ASP A 1 172 ? 16.011 -7.759 -12.681 1.00 98.00 172 ASP A O 1
ATOM 1199 N N . SER A 1 173 ? 13.977 -8.721 -12.621 1.00 98.19 173 SER A N 1
ATOM 1200 C CA . SER A 1 173 ? 13.275 -7.595 -13.245 1.00 98.19 173 SER A CA 1
ATOM 1201 C C . SER A 1 173 ? 11.827 -7.406 -12.773 1.00 98.19 173 SER A C 1
ATOM 1203 O O . SER A 1 173 ? 11.146 -8.362 -12.406 1.00 98.19 173 SER A O 1
ATOM 1205 N N . LEU A 1 174 ? 11.344 -6.162 -12.830 1.00 98.56 174 LEU A N 1
ATOM 1206 C CA . LEU A 1 174 ? 9.933 -5.776 -12.739 1.00 98.56 174 LEU A CA 1
ATOM 1207 C C . LEU A 1 174 ? 9.516 -5.120 -14.062 1.00 98.56 174 LEU A C 1
ATOM 1209 O O . LEU A 1 174 ? 10.086 -4.107 -14.462 1.00 98.56 174 LEU A O 1
ATOM 1213 N N . ASN A 1 175 ? 8.527 -5.688 -14.748 1.00 98.38 175 ASN A N 1
ATOM 1214 C CA . ASN A 1 175 ? 8.131 -5.301 -16.100 1.00 98.38 175 ASN A CA 1
ATOM 1215 C C . ASN A 1 175 ? 6.661 -4.875 -16.107 1.00 98.38 175 ASN A C 1
ATOM 1217 O O . ASN A 1 175 ? 5.765 -5.710 -16.032 1.00 98.38 175 ASN A O 1
ATOM 1221 N N . ILE A 1 176 ? 6.415 -3.571 -16.208 1.00 98.19 176 ILE A N 1
ATOM 1222 C CA . ILE A 1 176 ? 5.080 -2.980 -16.304 1.00 98.19 176 ILE A CA 1
ATOM 1223 C C . ILE A 1 176 ? 4.843 -2.628 -17.777 1.00 98.19 176 ILE A C 1
ATOM 1225 O O . ILE A 1 176 ? 5.418 -1.673 -18.305 1.00 98.19 176 ILE A O 1
ATOM 1229 N N . SER A 1 177 ? 4.038 -3.441 -18.457 1.00 96.94 177 SER A N 1
ATOM 1230 C CA . SER A 1 177 ? 3.762 -3.344 -19.896 1.00 96.94 177 SER A CA 1
ATOM 1231 C C . SER A 1 177 ? 2.999 -2.066 -20.266 1.00 96.94 177 SER A C 1
ATOM 1233 O O . SER A 1 177 ? 2.254 -1.505 -19.462 1.00 96.94 177 SER A O 1
ATOM 1235 N N . ALA A 1 178 ? 3.111 -1.634 -21.526 1.00 95.38 178 ALA A N 1
ATOM 1236 C CA . ALA A 1 178 ? 2.221 -0.630 -22.113 1.00 95.38 178 ALA A CA 1
ATOM 1237 C C . ALA A 1 178 ? 0.742 -1.075 -22.139 1.00 95.38 178 ALA A C 1
ATOM 1239 O O . ALA A 1 178 ? -0.148 -0.224 -22.224 1.00 95.38 178 ALA A O 1
ATOM 1240 N N . SER A 1 179 ? 0.467 -2.380 -22.045 1.00 95.00 179 SER A N 1
ATOM 1241 C CA . SER A 1 179 ? -0.894 -2.914 -21.954 1.00 95.00 179 SER A CA 1
ATOM 1242 C C . SER A 1 179 ? -1.506 -2.798 -20.560 1.00 95.00 179 SER A C 1
ATOM 1244 O O . SER A 1 179 ? -2.731 -2.708 -20.455 1.00 95.00 179 SER A O 1
ATOM 1246 N N . TYR A 1 180 ? -0.688 -2.735 -19.502 1.00 96.44 180 TYR A N 1
ATOM 1247 C CA . TYR A 1 180 ? -1.193 -2.475 -18.159 1.00 96.44 180 TYR A CA 1
ATOM 1248 C C . TYR A 1 180 ? -1.732 -1.047 -18.066 1.00 96.44 180 TYR A C 1
ATOM 1250 O O . TYR A 1 180 ? -1.049 -0.074 -18.398 1.00 96.44 180 TYR A O 1
ATOM 1258 N N . ARG A 1 181 ? -2.988 -0.938 -17.635 1.00 95.50 181 ARG A N 1
ATOM 1259 C CA . ARG A 1 181 ? -3.777 0.298 -17.679 1.00 95.50 181 ARG A CA 1
ATOM 1260 C C . ARG A 1 181 ? -4.442 0.663 -16.354 1.00 95.50 181 ARG A C 1
ATOM 1262 O O . ARG A 1 181 ? -4.953 1.779 -16.263 1.00 95.50 181 ARG A O 1
ATOM 1269 N N . GLY A 1 182 ? -4.423 -0.234 -15.368 1.00 96.56 182 GLY A N 1
ATOM 1270 C CA . GLY A 1 182 ? -4.676 0.126 -13.973 1.00 96.56 182 GLY A CA 1
ATOM 1271 C C . GLY A 1 182 ? -3.557 1.010 -13.406 1.00 96.56 182 GLY A C 1
ATOM 1272 O O . GLY A 1 182 ? -2.588 1.337 -14.099 1.00 96.56 182 GLY A O 1
ATOM 1273 N N . LYS A 1 183 ? -3.685 1.422 -12.152 1.00 96.31 183 LYS A N 1
ATOM 1274 C CA . LYS A 1 183 ? -2.725 2.243 -11.400 1.00 96.31 183 LYS A CA 1
ATOM 1275 C C . LYS A 1 183 ? -1.930 1.400 -10.402 1.00 96.31 183 LYS A C 1
ATOM 1277 O O . LYS A 1 183 ? -2.478 0.477 -9.823 1.00 96.31 183 LYS A O 1
ATOM 1282 N N . ILE A 1 184 ? -0.675 1.755 -10.134 1.00 96.94 184 ILE A N 1
ATOM 1283 C CA . ILE A 1 184 ? 0.123 1.193 -9.030 1.00 96.94 184 ILE A CA 1
ATOM 1284 C C . ILE A 1 184 ? 0.402 2.300 -8.019 1.00 96.94 184 ILE A C 1
ATOM 1286 O O . ILE A 1 184 ? 0.993 3.326 -8.373 1.00 96.94 184 ILE A O 1
ATOM 1290 N N . GLY A 1 185 ? 0.011 2.073 -6.767 1.00 93.38 185 GLY A N 1
ATOM 1291 C CA . GLY A 1 185 ? 0.135 3.053 -5.693 1.00 93.38 185 GLY A CA 1
ATOM 1292 C C . GLY A 1 185 ? -0.938 4.142 -5.735 1.00 93.38 185 GLY A C 1
ATOM 1293 O O . GLY A 1 185 ? -1.833 4.161 -6.591 1.00 93.38 185 GLY A O 1
ATOM 1294 N N . THR A 1 186 ? -0.866 5.061 -4.777 1.00 86.75 186 THR A N 1
ATOM 1295 C CA . THR A 1 186 ? -2.006 5.902 -4.392 1.00 86.75 186 THR A CA 1
ATOM 1296 C C . THR A 1 186 ? -1.859 7.368 -4.811 1.00 86.75 186 THR A C 1
ATOM 1298 O O . THR A 1 186 ? -0.794 7.843 -5.198 1.00 86.75 186 THR A O 1
ATOM 1301 N N . ASP A 1 187 ? -2.948 8.126 -4.771 1.00 70.62 187 ASP A N 1
ATOM 1302 C CA . ASP A 1 187 ? -2.945 9.583 -4.954 1.00 70.62 187 ASP A CA 1
ATOM 1303 C C . ASP A 1 187 ? -2.227 10.301 -3.789 1.00 70.62 187 ASP A C 1
ATOM 1305 O O . ASP A 1 187 ? -1.726 11.420 -3.963 1.00 70.62 187 ASP A O 1
ATOM 1309 N N . GLY A 1 188 ? -2.210 9.627 -2.629 1.00 58.38 188 GLY A N 1
ATOM 1310 C CA . GLY A 1 188 ? -2.571 10.159 -1.316 1.00 58.38 188 GLY A CA 1
ATOM 1311 C C . GLY A 1 188 ? -4.082 10.464 -1.217 1.00 58.38 188 GLY A C 1
ATOM 1312 O O . GLY A 1 188 ? -4.423 11.617 -1.460 1.00 58.38 188 GLY A O 1
ATOM 1313 N N . ALA A 1 189 ? -4.980 9.481 -0.940 1.00 43.25 189 ALA A N 1
ATOM 1314 C CA . ALA A 1 189 ? -6.461 9.693 -0.878 1.00 43.25 189 ALA A CA 1
ATOM 1315 C C . ALA A 1 189 ? -7.478 8.727 -0.143 1.00 43.25 189 ALA A C 1
ATOM 1317 O O . ALA A 1 189 ? -8.665 9.033 -0.250 1.00 43.25 189 ALA A O 1
ATOM 1318 N N . THR A 1 190 ? -7.194 7.536 0.461 1.00 46.19 190 THR A N 1
ATOM 1319 C CA . THR A 1 190 ? -8.339 6.599 0.830 1.00 46.19 190 THR A CA 1
ATOM 1320 C C . THR A 1 190 ? -8.354 5.553 2.004 1.00 46.19 190 THR A C 1
ATOM 1322 O O . THR A 1 190 ? -9.449 5.342 2.505 1.00 46.19 190 THR A O 1
ATOM 1325 N N . GLY A 1 191 ? -7.289 4.867 2.482 1.00 42.47 191 GLY A N 1
ATOM 1326 C CA . GLY A 1 191 ? -7.411 3.855 3.563 1.00 42.47 191 GLY A CA 1
ATOM 1327 C C . GLY A 1 191 ? -6.191 3.066 4.115 1.00 42.47 191 GLY A C 1
ATOM 1328 O O . GLY A 1 191 ? -6.414 2.300 5.043 1.00 42.47 191 GLY A O 1
ATOM 1329 N N . VAL A 1 192 ? -4.942 3.157 3.610 1.00 53.09 192 VAL A N 1
ATOM 1330 C CA . VAL A 1 192 ? -3.778 2.361 4.124 1.00 53.09 192 VAL A CA 1
ATOM 1331 C C . VAL A 1 192 ? -2.409 3.081 4.088 1.00 53.09 192 VAL A C 1
ATOM 1333 O O . VAL A 1 192 ? -2.222 4.055 3.367 1.00 53.09 192 VAL A O 1
ATOM 1336 N N . ALA A 1 193 ? -1.428 2.552 4.838 1.00 60.59 193 ALA A N 1
ATOM 1337 C CA . ALA A 1 193 ? -0.160 3.198 5.227 1.00 60.59 193 ALA A CA 1
ATOM 1338 C C . ALA A 1 193 ? 0.989 3.285 4.188 1.00 60.59 193 ALA A C 1
ATOM 1340 O O . ALA A 1 193 ? 1.993 3.946 4.457 1.00 60.59 193 ALA A O 1
ATOM 1341 N N . ALA A 1 194 ? 0.901 2.622 3.029 1.00 77.94 194 ALA A N 1
ATOM 1342 C CA . ALA A 1 194 ? 1.976 2.600 2.026 1.00 77.94 194 ALA A CA 1
ATOM 1343 C C . ALA A 1 194 ? 1.500 3.184 0.687 1.00 77.94 194 ALA A C 1
ATOM 1345 O O . ALA A 1 194 ? 0.775 2.543 -0.063 1.00 77.94 194 ALA A O 1
ATOM 1346 N N . ASP A 1 195 ? 1.928 4.408 0.383 1.00 87.31 195 ASP A N 1
ATOM 1347 C CA . ASP A 1 195 ? 1.498 5.174 -0.798 1.00 87.31 195 ASP A CA 1
ATOM 13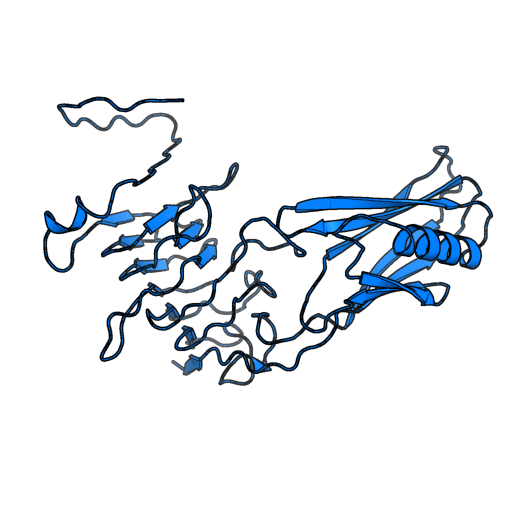48 C C . ASP A 1 195 ? 2.207 4.751 -2.113 1.00 87.31 195 ASP A C 1
ATOM 1350 O O . ASP A 1 195 ? 1.666 4.854 -3.220 1.00 87.31 195 ASP A O 1
ATOM 1354 N N . TYR A 1 196 ? 3.425 4.222 -1.984 1.00 94.06 196 TYR A N 1
ATOM 1355 C CA . TYR A 1 196 ? 4.248 3.680 -3.068 1.00 94.06 196 TYR A CA 1
ATOM 1356 C C . TYR A 1 196 ? 4.357 2.164 -2.932 1.00 94.06 196 TYR A C 1
ATOM 1358 O O . TYR A 1 196 ? 4.493 1.662 -1.818 1.00 94.06 196 TYR A O 1
ATOM 1366 N N . LEU A 1 197 ? 4.421 1.454 -4.063 1.00 96.56 197 LEU A N 1
ATOM 1367 C CA . LEU A 1 197 ? 4.898 0.075 -4.081 1.00 96.56 197 LEU A CA 1
ATOM 1368 C C . LEU A 1 197 ? 6.400 0.072 -3.749 1.00 96.56 197 LEU A C 1
ATOM 1370 O O . LEU A 1 197 ? 7.229 0.419 -4.595 1.00 96.56 197 LEU A O 1
ATOM 1374 N N . GLN A 1 198 ? 6.742 -0.293 -2.515 1.00 95.94 198 GLN A N 1
ATOM 1375 C CA . GLN A 1 198 ? 8.124 -0.441 -2.059 1.00 95.94 198 GLN A CA 1
ATOM 1376 C C . GLN A 1 198 ? 8.654 -1.793 -2.536 1.00 95.94 198 GLN A C 1
ATOM 1378 O O . GLN A 1 198 ? 8.152 -2.808 -2.078 1.00 95.94 198 GLN A O 1
ATOM 1383 N N . ILE A 1 199 ? 9.626 -1.854 -3.450 1.00 97.06 199 ILE A N 1
ATOM 1384 C CA . ILE A 1 199 ? 10.002 -3.108 -4.128 1.00 97.06 199 ILE A CA 1
ATOM 1385 C C . ILE A 1 199 ? 11.496 -3.180 -4.467 1.00 97.06 199 ILE A C 1
ATOM 1387 O O . ILE A 1 199 ? 12.122 -2.189 -4.830 1.00 97.06 199 ILE A O 1
ATOM 1391 N N . LYS A 1 200 ? 12.088 -4.377 -4.396 1.00 96.56 200 LYS A N 1
ATOM 1392 C CA . LYS A 1 200 ? 13.504 -4.614 -4.735 1.00 96.56 200 LYS A CA 1
ATOM 1393 C C . LYS A 1 200 ? 13.604 -5.251 -6.120 1.00 96.56 200 LYS A C 1
ATOM 1395 O O . LYS A 1 200 ? 13.278 -6.424 -6.260 1.00 96.56 200 LYS A O 1
ATOM 1400 N N . ALA A 1 201 ? 14.081 -4.525 -7.131 1.00 97.94 201 ALA A N 1
ATOM 1401 C CA . ALA A 1 201 ? 14.303 -5.063 -8.480 1.00 97.94 201 ALA A CA 1
ATOM 1402 C C . ALA A 1 201 ? 15.582 -4.499 -9.119 1.00 97.94 201 ALA A C 1
ATOM 1404 O O . ALA A 1 201 ? 15.804 -3.294 -9.066 1.00 97.94 201 ALA A O 1
ATOM 1405 N N . THR A 1 202 ? 16.413 -5.338 -9.753 1.00 98.19 202 THR A N 1
ATOM 1406 C CA . THR A 1 202 ? 17.651 -4.851 -10.407 1.00 98.19 202 THR A CA 1
ATOM 1407 C C . THR A 1 202 ? 17.382 -4.140 -11.737 1.00 98.19 202 THR A C 1
ATOM 1409 O O . THR A 1 202 ? 18.120 -3.232 -12.126 1.00 98.19 202 THR A O 1
ATOM 1412 N N . ILE A 1 203 ? 16.296 -4.510 -12.420 1.00 98.50 203 ILE A N 1
ATOM 1413 C CA . ILE A 1 203 ? 15.808 -3.880 -13.650 1.00 98.50 203 ILE A CA 1
ATOM 1414 C C . ILE A 1 203 ? 14.328 -3.533 -13.467 1.00 98.50 203 ILE A C 1
ATOM 1416 O O . ILE A 1 203 ? 13.551 -4.351 -12.980 1.00 98.50 203 ILE A O 1
ATOM 1420 N N . VAL A 1 204 ? 13.920 -2.339 -13.892 1.00 98.75 204 VAL A N 1
ATOM 1421 C CA . VAL A 1 204 ? 12.518 -1.900 -13.891 1.00 98.75 204 VAL A CA 1
ATOM 1422 C C . VAL A 1 204 ? 12.170 -1.376 -15.281 1.00 98.75 204 VAL A C 1
ATOM 1424 O O . VAL A 1 204 ? 12.679 -0.341 -15.694 1.00 98.75 204 VAL A O 1
ATOM 1427 N N . ASN A 1 205 ? 11.307 -2.072 -16.016 1.00 98.31 205 ASN A N 1
ATOM 1428 C CA . ASN A 1 205 ? 10.883 -1.692 -17.366 1.00 98.31 205 ASN A CA 1
ATOM 1429 C C . ASN A 1 205 ? 9.439 -1.176 -17.331 1.00 98.31 205 ASN A C 1
ATOM 1431 O O . ASN A 1 205 ? 8.557 -1.867 -16.830 1.00 98.31 205 ASN A O 1
ATOM 1435 N N . ILE A 1 206 ? 9.190 0.027 -17.855 1.00 98.00 206 ILE A N 1
ATOM 1436 C CA . ILE A 1 206 ? 7.892 0.716 -17.762 1.00 98.00 206 ILE A CA 1
ATOM 1437 C C . ILE A 1 206 ? 7.419 1.161 -19.147 1.00 98.00 206 ILE A C 1
ATOM 1439 O O . ILE A 1 206 ? 8.121 1.879 -19.863 1.00 98.00 206 ILE A O 1
ATOM 1443 N N . GLY A 1 207 ? 6.212 0.736 -19.521 1.00 95.75 207 GLY A N 1
ATOM 1444 C CA . GLY A 1 207 ? 5.578 1.067 -20.796 1.00 95.75 207 GLY A CA 1
ATOM 1445 C C . GLY A 1 207 ? 6.245 0.423 -22.010 1.00 95.75 207 GLY A C 1
ATOM 1446 O O . GLY A 1 207 ? 6.159 0.973 -23.108 1.00 95.75 207 GLY A O 1
ATOM 1447 N N . ALA A 1 208 ? 6.936 -0.705 -21.824 1.00 92.44 208 ALA A N 1
ATOM 1448 C CA . ALA A 1 208 ? 7.418 -1.521 -22.933 1.00 92.44 208 ALA A CA 1
ATOM 1449 C C . ALA A 1 208 ? 6.215 -2.112 -23.693 1.00 92.44 208 ALA A C 1
ATOM 1451 O O . ALA A 1 208 ? 5.301 -2.650 -23.074 1.00 92.44 208 ALA A O 1
ATOM 1452 N N . GLU A 1 209 ? 6.195 -1.993 -25.022 1.00 83.50 209 GLU A N 1
ATOM 1453 C CA . GLU A 1 209 ? 5.074 -2.431 -25.865 1.00 83.50 209 GLU A CA 1
ATOM 1454 C C . GLU A 1 209 ? 5.449 -3.733 -26.592 1.00 83.50 209 GLU A C 1
ATOM 1456 O O . GLU A 1 209 ? 6.196 -3.728 -27.570 1.00 83.50 209 GLU A O 1
ATOM 1461 N N . THR A 1 210 ? 4.963 -4.869 -26.081 1.00 69.69 210 THR A N 1
ATOM 1462 C CA . THR A 1 210 ? 5.259 -6.223 -26.585 1.00 69.69 210 THR A CA 1
ATOM 1463 C C . THR A 1 210 ? 4.113 -6.783 -27.429 1.00 69.69 210 THR A C 1
ATOM 1465 O O . THR A 1 210 ? 3.552 -7.833 -27.126 1.00 69.69 210 THR A O 1
ATOM 1468 N N . GLY A 1 211 ? 3.743 -6.083 -28.503 1.00 68.56 211 GLY A N 1
ATOM 1469 C CA . GLY A 1 211 ? 2.710 -6.550 -29.429 1.00 68.56 211 GLY A CA 1
ATOM 1470 C C . GLY A 1 211 ? 2.255 -5.497 -30.445 1.00 68.56 211 GLY A C 1
ATOM 1471 O O . GLY A 1 211 ? 2.762 -4.375 -30.448 1.00 68.56 211 GLY A O 1
ATOM 1472 N N . PRO A 1 212 ? 1.302 -5.841 -31.329 1.00 61.53 212 PRO A N 1
ATOM 1473 C CA . PRO A 1 212 ? 0.679 -4.885 -32.237 1.00 61.53 212 PRO A CA 1
ATOM 1474 C C . PRO A 1 212 ? -0.303 -3.983 -31.473 1.00 61.53 212 PRO A C 1
ATOM 1476 O O . PRO A 1 212 ? -1.352 -4.435 -31.016 1.00 61.53 212 PRO A O 1
ATOM 1479 N N . GLY A 1 213 ? 0.011 -2.694 -31.360 1.00 71.06 213 GLY A N 1
ATOM 1480 C CA . GLY A 1 213 ? -0.831 -1.738 -30.646 1.00 71.06 213 GLY A CA 1
ATOM 1481 C C . GLY A 1 213 ? -0.343 -0.295 -30.747 1.00 71.06 213 GLY A C 1
ATOM 1482 O O . GLY A 1 213 ? 0.570 0.026 -31.506 1.00 71.06 213 GLY A O 1
ATOM 1483 N N . THR A 1 214 ? -0.996 0.575 -29.975 1.00 75.62 214 THR A N 1
ATOM 1484 C CA . THR A 1 214 ? -0.481 1.901 -29.591 1.00 75.62 214 THR A CA 1
ATOM 1485 C C . THR A 1 214 ? -0.840 2.207 -28.131 1.00 75.62 214 THR A C 1
ATOM 1487 O O . THR A 1 214 ? -1.228 3.333 -27.796 1.00 75.62 214 THR A O 1
ATOM 1490 N N . GLN A 1 215 ? -0.765 1.193 -27.273 1.00 84.75 215 GLN A N 1
ATOM 1491 C CA . GLN A 1 215 ? -1.281 1.167 -25.906 1.00 84.75 215 GLN A CA 1
ATOM 1492 C C . GLN A 1 215 ? -0.618 2.246 -25.038 1.00 84.75 215 GLN A C 1
ATOM 1494 O O . GLN A 1 215 ? 0.568 2.540 -25.174 1.00 84.75 215 GLN A O 1
ATOM 1499 N N . SER A 1 216 ? -1.391 2.900 -24.171 1.00 86.56 216 SER A N 1
ATOM 1500 C CA . SER A 1 216 ? -0.908 4.088 -23.454 1.00 86.56 216 SER A CA 1
ATOM 1501 C C . SER A 1 216 ? 0.001 3.790 -22.263 1.00 86.56 216 SER A C 1
ATOM 1503 O O . SER A 1 216 ? 0.742 4.685 -21.870 1.00 86.56 216 SER A O 1
ATOM 1505 N N . GLY A 1 217 ? -0.030 2.578 -21.708 1.00 93.94 217 GLY A N 1
ATOM 1506 C CA . GLY A 1 217 ? 0.448 2.294 -20.356 1.00 93.94 217 GLY A CA 1
ATOM 1507 C C . GLY A 1 217 ? -0.486 2.854 -19.281 1.00 93.94 217 GLY A C 1
ATOM 1508 O O . GLY A 1 217 ? -1.575 3.362 -19.570 1.00 93.94 217 GLY A O 1
ATOM 1509 N N . SER A 1 218 ? -0.025 2.785 -18.035 1.00 96.25 218 SER A N 1
ATOM 1510 C CA . SER A 1 218 ? -0.726 3.327 -16.873 1.00 96.25 218 SER A CA 1
ATOM 1511 C C . SER A 1 218 ? -0.634 4.857 -16.784 1.00 96.25 218 SER A C 1
ATOM 1513 O O . SER A 1 218 ? 0.339 5.474 -17.235 1.00 96.25 218 SER A O 1
ATOM 1515 N N . ALA A 1 219 ? -1.653 5.456 -16.162 1.00 96.25 219 ALA A N 1
ATOM 1516 C CA . ALA A 1 219 ? -1.692 6.864 -15.771 1.00 96.25 219 ALA A CA 1
ATOM 1517 C C . ALA A 1 219 ? -1.019 7.146 -14.414 1.00 96.25 219 ALA A C 1
ATOM 1519 O O . ALA A 1 219 ? -0.662 8.293 -14.158 1.00 96.25 219 ALA A O 1
ATOM 1520 N N . ARG A 1 220 ? -0.821 6.129 -13.562 1.00 96.44 220 ARG A N 1
ATOM 1521 C CA . ARG A 1 220 ? -0.150 6.262 -12.261 1.00 96.44 220 ARG A CA 1
ATOM 1522 C C . ARG A 1 220 ? 0.640 5.006 -11.915 1.00 96.44 220 ARG A C 1
ATOM 1524 O O . ARG A 1 220 ? 0.068 3.938 -11.744 1.00 96.44 220 ARG A O 1
ATOM 1531 N N . ILE A 1 221 ? 1.946 5.159 -11.751 1.00 98.00 221 ILE A N 1
ATOM 1532 C CA . ILE A 1 221 ? 2.866 4.144 -11.242 1.00 98.00 221 ILE A CA 1
ATOM 1533 C C . ILE A 1 221 ? 3.720 4.818 -10.168 1.00 98.00 221 ILE A C 1
ATOM 1535 O O . ILE A 1 221 ? 4.443 5.766 -10.471 1.00 98.00 221 ILE A O 1
ATOM 1539 N N . LYS A 1 222 ? 3.652 4.338 -8.926 1.00 97.06 222 LYS A N 1
ATOM 1540 C CA . LYS A 1 222 ? 4.451 4.844 -7.803 1.00 97.06 222 LYS A CA 1
ATOM 1541 C C . LYS A 1 222 ? 5.327 3.725 -7.255 1.00 97.06 222 LYS A C 1
ATOM 1543 O O . LYS A 1 222 ? 4.813 2.786 -6.653 1.00 97.06 222 LYS A O 1
ATOM 1548 N N . LEU A 1 223 ? 6.636 3.819 -7.494 1.00 98.12 223 LEU A N 1
ATOM 1549 C CA . LEU A 1 223 ? 7.631 2.824 -7.072 1.00 98.12 223 LEU A CA 1
ATOM 1550 C C . LEU A 1 223 ? 8.642 3.439 -6.106 1.00 98.12 223 LEU A C 1
ATOM 1552 O O . LEU A 1 223 ? 9.201 4.500 -6.390 1.00 98.12 223 LEU A O 1
ATOM 1556 N N . ASP A 1 224 ? 8.907 2.755 -4.999 1.00 97.56 224 ASP A N 1
ATOM 1557 C CA . ASP A 1 224 ? 10.047 3.039 -4.132 1.00 97.56 224 ASP A CA 1
ATOM 1558 C C . ASP A 1 224 ? 11.010 1.855 -4.183 1.00 97.56 224 ASP A C 1
ATOM 1560 O O . ASP A 1 224 ? 10.682 0.750 -3.758 1.00 97.56 224 ASP A O 1
ATOM 1564 N N . LEU A 1 225 ? 12.194 2.068 -4.752 1.00 97.75 225 LEU A N 1
ATOM 1565 C CA . LEU A 1 225 ? 13.189 1.009 -4.924 1.00 97.75 225 LEU A CA 1
ATOM 1566 C C . LEU A 1 225 ? 14.094 0.844 -3.690 1.00 97.75 225 LEU A C 1
ATOM 1568 O O . LEU A 1 225 ? 14.951 -0.048 -3.655 1.00 97.75 225 LEU A O 1
ATOM 1572 N N . GLY A 1 226 ? 13.931 1.705 -2.676 1.00 96.25 226 GLY A N 1
ATOM 1573 C CA . GLY A 1 226 ? 14.778 1.744 -1.489 1.00 96.25 226 GLY A CA 1
ATOM 1574 C C . GLY A 1 226 ? 16.264 1.815 -1.852 1.00 96.25 226 GLY A C 1
ATOM 1575 O O . GLY A 1 226 ? 16.658 2.428 -2.845 1.00 96.25 226 GLY A O 1
ATOM 1576 N N . ALA A 1 227 ? 17.113 1.137 -1.080 1.00 96.62 227 ALA A N 1
ATOM 1577 C CA . ALA A 1 227 ? 18.555 1.066 -1.340 1.00 96.62 227 ALA A CA 1
ATOM 1578 C C . ALA A 1 227 ? 18.949 0.196 -2.562 1.00 96.62 227 ALA A C 1
ATOM 1580 O O . ALA A 1 227 ? 20.140 0.014 -2.826 1.00 96.62 227 ALA A O 1
ATOM 1581 N N . THR A 1 228 ? 17.991 -0.358 -3.316 1.00 96.94 228 THR A N 1
ATOM 1582 C CA . THR A 1 228 ? 18.279 -1.257 -4.445 1.00 96.94 228 THR A CA 1
ATOM 1583 C C . THR A 1 228 ? 18.929 -0.494 -5.599 1.00 96.94 228 THR A C 1
ATOM 1585 O O . THR A 1 228 ? 18.346 0.439 -6.156 1.00 96.94 228 THR A O 1
ATOM 1588 N N . ALA A 1 229 ? 20.129 -0.914 -6.003 1.00 97.94 229 ALA A N 1
ATOM 1589 C CA . ALA A 1 229 ? 20.763 -0.442 -7.231 1.00 97.94 229 ALA A CA 1
ATOM 1590 C C . ALA A 1 229 ? 19.988 -0.975 -8.449 1.00 97.94 229 ALA A C 1
ATOM 1592 O O . ALA A 1 229 ? 19.958 -2.184 -8.679 1.00 97.94 229 ALA A O 1
ATOM 1593 N N . SER A 1 230 ? 19.353 -0.073 -9.200 1.00 98.62 230 SER A N 1
ATOM 1594 C CA . SER A 1 230 ? 18.337 -0.432 -10.199 1.00 98.62 230 SER A CA 1
ATOM 1595 C C . SER A 1 230 ? 18.575 0.245 -11.553 1.00 98.62 230 SER A C 1
ATOM 1597 O O . SER A 1 230 ? 18.912 1.427 -11.611 1.00 98.62 230 SER A O 1
ATOM 1599 N N . THR A 1 231 ? 18.338 -0.459 -12.660 1.00 98.69 231 THR A N 1
ATOM 1600 C CA . THR A 1 231 ? 18.254 0.145 -14.002 1.00 98.69 231 THR A CA 1
ATOM 1601 C C . THR A 1 231 ? 16.787 0.326 -14.379 1.00 98.69 231 THR A C 1
ATOM 1603 O O . THR A 1 231 ? 16.099 -0.647 -14.679 1.00 98.69 231 THR A O 1
ATOM 1606 N N . VAL A 1 232 ? 16.300 1.566 -14.357 1.00 98.69 232 VAL A N 1
ATOM 1607 C CA . VAL A 1 232 ? 14.908 1.918 -14.666 1.00 98.69 232 VAL A CA 1
ATOM 1608 C C . VAL A 1 232 ? 14.810 2.405 -16.111 1.00 98.69 232 VAL A C 1
ATOM 1610 O O . VAL A 1 232 ? 15.441 3.394 -16.469 1.00 98.69 232 VAL A O 1
ATOM 1613 N N . ASN A 1 233 ? 14.007 1.745 -16.942 1.00 97.94 233 ASN A N 1
ATOM 1614 C CA . ASN A 1 233 ? 13.800 2.066 -18.352 1.00 97.94 233 ASN A CA 1
ATOM 1615 C C . ASN A 1 233 ? 12.343 2.483 -18.591 1.00 97.94 233 ASN A C 1
ATOM 1617 O O . ASN A 1 233 ? 11.429 1.663 -18.495 1.00 97.94 233 ASN A O 1
ATOM 1621 N N . VAL A 1 234 ? 12.120 3.753 -18.929 1.00 96.69 234 VAL A N 1
ATOM 1622 C CA . VAL A 1 234 ? 10.788 4.329 -19.162 1.00 96.69 234 VAL A CA 1
ATOM 1623 C C . VAL A 1 234 ? 10.574 4.522 -20.661 1.00 96.69 234 VAL A C 1
ATOM 1625 O O . VAL A 1 234 ? 10.991 5.521 -21.255 1.00 96.69 234 VAL A O 1
ATOM 1628 N N . TYR A 1 235 ? 9.945 3.525 -21.278 1.00 94.31 235 TYR A N 1
ATOM 1629 C CA . TYR A 1 235 ? 9.614 3.492 -22.702 1.00 94.31 235 TYR A CA 1
ATOM 1630 C C . TYR A 1 235 ? 8.330 4.266 -23.014 1.00 94.31 235 TYR A C 1
ATOM 1632 O O . TYR A 1 235 ? 8.223 4.863 -24.088 1.00 94.31 235 TYR A O 1
ATOM 1640 N N . ARG A 1 236 ? 7.358 4.261 -22.089 1.00 91.31 236 ARG A N 1
ATOM 1641 C CA . ARG A 1 236 ? 6.110 5.032 -22.183 1.00 91.31 236 ARG A CA 1
ATOM 1642 C C . ARG A 1 236 ? 5.433 5.183 -20.816 1.00 91.31 236 ARG A C 1
ATOM 1644 O O . ARG A 1 236 ? 5.571 4.332 -19.947 1.00 91.31 236 ARG A O 1
ATOM 1651 N N . THR A 1 237 ? 4.623 6.226 -20.671 1.00 93.69 237 THR A N 1
ATOM 1652 C CA . THR A 1 237 ? 3.525 6.309 -19.692 1.00 93.69 237 THR A CA 1
ATOM 1653 C C . THR A 1 237 ? 2.291 6.873 -20.400 1.00 93.69 237 THR A C 1
ATOM 1655 O O . THR A 1 237 ? 2.424 7.477 -21.475 1.00 93.69 237 THR A O 1
ATOM 1658 N N . ALA A 1 238 ? 1.109 6.756 -19.792 1.00 94.50 238 ALA A N 1
ATOM 1659 C CA . ALA A 1 238 ? -0.039 7.552 -20.214 1.00 94.50 238 ALA A CA 1
ATOM 1660 C C . ALA A 1 238 ? 0.088 8.995 -19.691 1.00 94.50 238 ALA A C 1
ATOM 1662 O O . ALA A 1 238 ? 1.036 9.336 -18.969 1.00 94.50 238 ALA A O 1
ATOM 1663 N N . SER A 1 239 ? -0.880 9.842 -20.042 1.00 92.75 239 SER A N 1
ATOM 1664 C CA . SER A 1 239 ? -1.129 11.093 -19.319 1.00 92.75 239 SER A CA 1
ATOM 1665 C C . SER A 1 239 ? -1.534 10.782 -17.877 1.00 92.75 239 SER A C 1
ATOM 1667 O O . SER A 1 239 ? -2.290 9.837 -17.653 1.00 92.75 239 SER A O 1
ATOM 1669 N N . SER A 1 240 ? -1.049 11.572 -16.922 1.00 93.62 240 SER A N 1
ATOM 1670 C CA . SER A 1 240 ? -1.409 11.427 -15.509 1.00 93.62 240 SER A CA 1
ATOM 1671 C C . SER A 1 240 ? -2.892 11.730 -15.283 1.00 93.62 240 SER A C 1
ATOM 1673 O O . SER A 1 240 ? -3.438 12.650 -15.898 1.00 93.62 240 SER A O 1
ATOM 1675 N N . THR A 1 241 ? -3.538 10.974 -14.394 1.00 90.19 241 THR A N 1
ATOM 1676 C CA . THR A 1 241 ? -4.864 11.313 -13.842 1.00 90.19 241 THR A CA 1
ATOM 1677 C C . THR A 1 241 ? -4.785 12.308 -12.689 1.00 90.19 241 THR A C 1
ATOM 1679 O O . THR A 1 241 ? -5.797 12.890 -12.308 1.00 90.19 241 THR A O 1
ATOM 1682 N N . ASP A 1 242 ? -3.594 12.498 -12.130 1.00 90.31 242 ASP A N 1
ATOM 1683 C CA . ASP A 1 242 ? -3.387 13.131 -10.838 1.00 90.31 242 ASP A CA 1
ATOM 1684 C C . ASP A 1 242 ? -2.850 14.552 -11.072 1.00 90.31 242 ASP A C 1
ATOM 1686 O O . ASP A 1 242 ? -1.773 14.743 -11.647 1.00 90.31 242 ASP A O 1
ATOM 1690 N N . ILE A 1 243 ? -3.630 15.558 -10.669 1.00 88.50 243 ILE A N 1
ATOM 1691 C CA . ILE A 1 243 ? -3.434 16.965 -11.056 1.00 88.50 243 ILE A CA 1
ATOM 1692 C C . ILE A 1 243 ? -2.053 17.473 -10.618 1.00 88.50 243 ILE A C 1
ATOM 1694 O O . ILE A 1 243 ? -1.709 17.429 -9.441 1.00 88.50 243 ILE A O 1
ATOM 1698 N N . GLY A 1 244 ? -1.266 17.972 -11.578 1.00 88.62 244 GLY A N 1
ATOM 1699 C CA . GLY A 1 244 ? 0.087 18.497 -11.347 1.00 88.62 244 GLY A CA 1
ATOM 1700 C C . GLY A 1 244 ? 1.160 17.437 -11.056 1.00 88.62 244 GLY A C 1
ATOM 1701 O O . GLY A 1 244 ? 2.324 17.793 -10.892 1.00 88.62 244 GLY A O 1
ATOM 1702 N N . LYS A 1 245 ? 0.807 16.144 -11.010 1.00 91.19 245 LYS A N 1
ATOM 1703 C CA . LYS A 1 245 ? 1.728 15.053 -10.664 1.00 91.19 245 LYS A CA 1
ATOM 1704 C C . LYS A 1 245 ? 2.114 14.230 -11.895 1.00 91.19 245 LYS A C 1
ATOM 1706 O O . LYS A 1 245 ? 1.296 13.992 -12.783 1.00 91.19 245 LYS A O 1
ATOM 1711 N N . ALA A 1 246 ? 3.352 13.740 -11.927 1.00 93.75 246 ALA A N 1
ATOM 1712 C CA . ALA A 1 246 ? 3.834 12.857 -12.990 1.00 93.75 246 ALA A CA 1
ATOM 1713 C C . ALA A 1 246 ? 3.176 11.464 -12.947 1.00 93.75 246 ALA A C 1
ATOM 1715 O O . ALA A 1 246 ? 2.796 10.977 -11.874 1.00 93.75 246 ALA A O 1
ATOM 1716 N N . SER A 1 247 ? 3.087 10.821 -14.119 1.00 95.19 247 SER A N 1
ATOM 1717 C CA . SER A 1 247 ? 2.487 9.488 -14.276 1.00 95.19 247 SER A CA 1
ATOM 1718 C C . SER A 1 247 ? 3.340 8.391 -13.636 1.00 95.19 247 SER A C 1
ATOM 1720 O O . SER A 1 247 ? 2.805 7.523 -12.957 1.00 95.19 247 SER A O 1
ATOM 1722 N N . LEU A 1 248 ? 4.665 8.430 -13.816 1.00 97.50 248 LEU A N 1
ATOM 1723 C CA . LEU A 1 248 ? 5.607 7.672 -12.991 1.00 97.50 248 LEU A CA 1
ATOM 1724 C C . LEU A 1 248 ? 6.131 8.576 -11.874 1.00 97.50 248 LEU A C 1
ATOM 1726 O O . LEU A 1 248 ? 6.670 9.645 -12.162 1.00 97.50 248 LEU A O 1
ATOM 1730 N N . ARG A 1 249 ? 6.043 8.123 -10.623 1.00 97.12 249 ARG A N 1
ATOM 1731 C CA . ARG A 1 249 ? 6.747 8.711 -9.475 1.00 97.12 249 ARG A CA 1
ATOM 1732 C C . ARG A 1 249 ? 7.708 7.671 -8.926 1.00 97.12 249 ARG A C 1
ATOM 1734 O O . ARG A 1 249 ? 7.318 6.525 -8.697 1.00 97.12 249 ARG A O 1
ATOM 1741 N N . LEU A 1 250 ? 8.966 8.061 -8.766 1.00 97.81 250 LEU A N 1
ATOM 1742 C CA . LEU A 1 250 ? 10.048 7.152 -8.419 1.00 97.81 250 LEU A CA 1
ATOM 1743 C C . LEU A 1 250 ? 10.845 7.673 -7.222 1.00 97.81 250 LEU A C 1
ATOM 1745 O O . LEU A 1 250 ? 11.439 8.755 -7.268 1.00 97.81 250 LEU A O 1
ATOM 1749 N N . LYS A 1 251 ? 10.916 6.845 -6.184 1.00 97.50 251 LYS A N 1
ATOM 1750 C CA . LYS A 1 251 ? 11.845 6.981 -5.064 1.00 97.50 251 LYS A CA 1
ATOM 1751 C C . LYS A 1 251 ? 12.927 5.906 -5.186 1.00 97.50 251 LYS A C 1
ATOM 1753 O O . LYS A 1 251 ? 12.675 4.790 -5.642 1.00 97.50 251 LYS A O 1
ATOM 1758 N N . ALA A 1 252 ? 14.150 6.265 -4.826 1.00 97.31 252 ALA A N 1
ATOM 1759 C CA . ALA A 1 252 ? 15.296 5.369 -4.744 1.00 97.31 252 ALA A CA 1
ATOM 1760 C C . ALA A 1 252 ? 16.304 5.956 -3.749 1.00 97.31 252 ALA A C 1
ATOM 1762 O O . ALA A 1 252 ? 16.343 7.166 -3.547 1.00 97.31 252 ALA A O 1
ATOM 1763 N N . ALA A 1 253 ? 17.146 5.122 -3.156 1.00 97.06 253 ALA A N 1
ATOM 1764 C CA . ALA A 1 253 ? 18.170 5.511 -2.189 1.00 97.06 253 ALA A CA 1
ATOM 1765 C C . ALA A 1 253 ? 19.537 4.914 -2.572 1.00 97.06 253 ALA A C 1
ATOM 1767 O O . ALA A 1 253 ? 20.263 4.394 -1.727 1.00 97.06 253 ALA A O 1
ATOM 1768 N N . SER A 1 254 ? 19.881 4.938 -3.867 1.00 97.44 254 SER A N 1
ATOM 1769 C CA . SER A 1 254 ? 21.104 4.314 -4.382 1.00 97.44 254 SER A CA 1
ATOM 1770 C C . SER A 1 254 ? 21.756 5.135 -5.490 1.00 97.44 254 SER A C 1
ATOM 1772 O O . SER A 1 254 ? 21.228 5.274 -6.592 1.00 97.44 254 SER A O 1
ATOM 1774 N N . ALA A 1 255 ? 22.977 5.607 -5.232 1.00 97.56 255 ALA A N 1
ATOM 1775 C CA . ALA A 1 255 ? 23.805 6.310 -6.216 1.00 97.56 255 ALA A CA 1
ATOM 1776 C C . ALA A 1 255 ? 24.296 5.410 -7.374 1.00 97.56 255 ALA A C 1
ATOM 1778 O O . ALA A 1 255 ? 24.992 5.886 -8.266 1.00 97.56 255 ALA A O 1
ATOM 1779 N N . SER A 1 256 ? 23.933 4.123 -7.389 1.00 97.88 256 SER A N 1
ATOM 1780 C CA . SER A 1 256 ? 24.116 3.227 -8.540 1.00 97.88 256 SER A CA 1
ATOM 1781 C C . SER A 1 256 ? 22.863 3.107 -9.419 1.00 97.88 256 SER A C 1
ATOM 1783 O O . SER A 1 256 ? 22.951 2.569 -10.521 1.00 97.88 256 SER A O 1
ATOM 1785 N N . THR A 1 257 ? 21.705 3.611 -8.976 1.00 98.38 257 THR A N 1
ATOM 1786 C CA . THR A 1 257 ? 20.461 3.558 -9.756 1.00 98.38 257 THR A CA 1
ATOM 178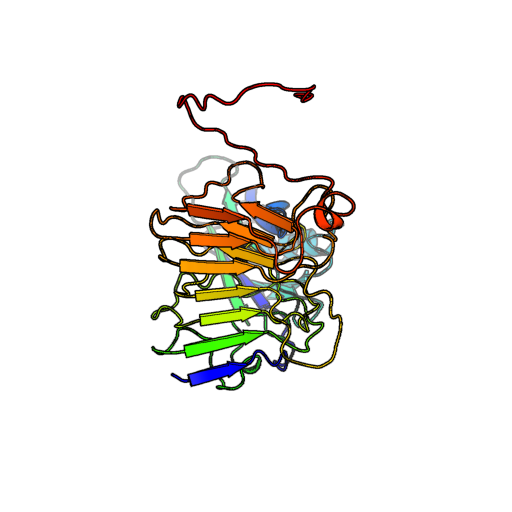7 C C . THR A 1 257 ? 20.524 4.489 -10.964 1.00 98.38 257 THR A C 1
ATOM 1789 O O . THR A 1 257 ? 20.915 5.650 -10.852 1.00 98.38 257 THR A O 1
ATOM 1792 N N . THR A 1 258 ? 20.134 3.982 -12.129 1.00 98.44 258 THR A N 1
ATOM 1793 C CA . THR A 1 258 ? 20.165 4.694 -13.413 1.00 98.44 258 THR A CA 1
ATOM 1794 C C . THR A 1 258 ? 18.765 4.744 -14.004 1.00 98.44 258 THR A C 1
ATOM 1796 O O . THR A 1 258 ? 18.115 3.708 -14.124 1.00 98.44 258 THR A O 1
ATOM 1799 N N . VAL A 1 259 ? 18.301 5.938 -14.381 1.00 98.25 259 VAL A N 1
ATOM 1800 C CA . VAL A 1 259 ? 16.952 6.164 -14.921 1.00 98.25 259 VAL A CA 1
ATOM 1801 C C . VAL A 1 259 ? 17.043 6.607 -16.380 1.00 98.25 259 VAL A C 1
ATOM 1803 O O . VAL A 1 259 ? 17.432 7.733 -16.676 1.00 98.25 259 VAL A O 1
ATOM 1806 N N . ASN A 1 260 ? 16.669 5.727 -17.303 1.00 97.25 260 ASN A N 1
ATOM 1807 C CA . ASN A 1 260 ? 16.643 5.971 -18.741 1.00 97.25 260 ASN A CA 1
ATOM 1808 C C . ASN A 1 260 ? 15.216 6.336 -19.173 1.00 97.25 260 ASN A C 1
ATOM 1810 O O . ASN A 1 260 ? 14.319 5.494 -19.134 1.00 97.25 260 ASN A O 1
ATOM 1814 N N . VAL A 1 261 ? 14.992 7.579 -19.600 1.00 95.38 261 VAL A N 1
ATOM 1815 C CA . VAL A 1 261 ? 13.683 8.069 -20.055 1.00 95.38 261 VAL A CA 1
ATOM 1816 C C . VAL A 1 261 ? 13.699 8.237 -21.571 1.00 95.38 261 VAL A C 1
ATOM 1818 O O . VAL A 1 261 ? 14.378 9.114 -22.104 1.00 95.38 261 VAL A O 1
ATOM 1821 N N . PHE A 1 262 ? 12.932 7.395 -22.264 1.00 92.12 262 PHE A N 1
ATOM 1822 C CA . PHE A 1 262 ? 12.788 7.414 -23.723 1.00 92.12 262 PHE A CA 1
ATOM 1823 C C . PHE A 1 262 ? 11.505 8.128 -24.176 1.00 92.12 262 PHE A C 1
ATOM 1825 O O . PHE A 1 262 ? 11.475 8.743 -25.244 1.00 92.12 262 PHE A O 1
ATOM 1832 N N . ARG A 1 263 ? 10.433 8.020 -23.374 1.00 88.94 263 ARG A N 1
ATOM 1833 C CA . ARG A 1 263 ? 9.157 8.748 -23.500 1.00 88.94 263 ARG A CA 1
ATOM 1834 C C . ARG A 1 263 ? 8.306 8.510 -22.246 1.00 88.94 263 ARG A C 1
ATOM 1836 O O . ARG A 1 263 ? 8.252 7.398 -21.739 1.00 88.94 263 ARG A O 1
ATOM 1843 N N . GLY A 1 264 ? 7.573 9.527 -21.802 1.00 89.75 264 GLY A N 1
ATOM 1844 C CA . GLY A 1 264 ? 6.628 9.438 -20.683 1.00 89.75 264 GLY A CA 1
ATOM 1845 C C . GLY A 1 264 ? 6.624 10.716 -19.849 1.00 89.75 264 GLY A C 1
ATOM 1846 O O . GLY A 1 264 ? 7.224 11.713 -20.247 1.00 89.75 264 GLY A O 1
ATOM 1847 N N . SER A 1 265 ? 5.966 10.664 -18.694 1.00 91.62 265 SER A N 1
ATOM 1848 C CA . SER A 1 265 ? 6.052 11.660 -17.625 1.00 91.62 265 SER A CA 1
ATOM 1849 C C . SER A 1 265 ? 6.632 10.987 -16.382 1.00 91.62 265 SER A C 1
ATOM 1851 O O . SER A 1 265 ? 6.092 9.982 -15.919 1.00 91.62 265 SER A O 1
ATOM 1853 N N . VAL A 1 266 ? 7.750 11.516 -15.877 1.00 95.88 266 VAL A N 1
ATOM 1854 C CA . VAL A 1 266 ? 8.516 10.948 -14.760 1.00 95.88 266 VAL A CA 1
ATOM 1855 C C . VAL A 1 266 ? 8.821 12.043 -13.747 1.00 95.88 266 VAL A C 1
ATOM 1857 O O . VAL A 1 266 ? 9.393 13.071 -14.104 1.00 95.88 266 VAL A O 1
ATOM 1860 N N . GLY A 1 267 ? 8.463 11.799 -12.491 1.00 95.94 267 GLY A N 1
ATOM 1861 C CA . GLY A 1 267 ? 8.852 12.584 -11.327 1.00 95.94 267 GLY A CA 1
ATOM 1862 C C . GLY A 1 267 ? 9.740 11.755 -10.403 1.00 95.94 267 GLY A C 1
ATOM 1863 O O . GLY A 1 267 ? 9.501 10.561 -10.217 1.00 95.94 267 GLY A O 1
ATOM 1864 N N . LEU A 1 268 ? 10.763 12.380 -9.822 1.00 96.06 268 LEU A N 1
ATOM 1865 C CA . LEU A 1 268 ? 11.653 11.761 -8.839 1.00 96.06 268 LEU A CA 1
ATOM 1866 C C . LEU A 1 268 ? 11.474 12.519 -7.517 1.00 96.06 268 LEU A C 1
ATOM 1868 O O . LEU A 1 268 ? 11.783 13.705 -7.498 1.00 96.06 268 LEU A O 1
ATOM 1872 N N . ALA A 1 269 ? 10.967 11.861 -6.466 1.00 94.94 269 ALA A N 1
ATOM 1873 C CA . ALA A 1 269 ? 10.593 12.488 -5.182 1.00 94.94 269 ALA A CA 1
ATOM 1874 C C . ALA A 1 269 ? 9.823 13.824 -5.341 1.00 94.94 269 ALA A C 1
ATOM 1876 O O . ALA A 1 269 ? 10.380 14.898 -5.118 1.00 94.94 269 ALA A O 1
ATOM 1877 N N . ILE A 1 270 ? 8.565 13.759 -5.795 1.00 90.19 270 ILE A N 1
ATOM 1878 C CA . ILE A 1 270 ? 7.768 14.956 -6.137 1.00 90.19 270 ILE A CA 1
ATOM 1879 C C . ILE A 1 270 ? 6.724 15.349 -5.089 1.00 90.19 270 ILE A C 1
ATOM 1881 O O . ILE A 1 270 ? 6.192 16.455 -5.167 1.00 90.19 270 ILE A O 1
ATOM 1885 N N . GLU A 1 271 ? 6.403 14.470 -4.140 1.00 88.75 271 GLU A N 1
ATOM 1886 C CA . GLU A 1 271 ? 5.492 14.795 -3.041 1.00 88.75 271 GLU A CA 1
ATOM 1887 C C . GLU A 1 271 ? 6.284 15.525 -1.920 1.00 88.75 271 GLU A C 1
ATOM 1889 O O . GLU A 1 271 ? 7.478 15.262 -1.733 1.00 88.75 271 GLU A O 1
ATOM 1894 N N . PRO A 1 272 ? 5.682 16.459 -1.156 1.00 86.81 272 PRO A N 1
ATOM 1895 C CA . PRO A 1 272 ? 6.406 17.221 -0.136 1.00 86.81 272 PRO A CA 1
ATOM 1896 C C . PRO A 1 272 ? 7.069 16.341 0.935 1.00 86.81 272 PRO A C 1
ATOM 1898 O O . PRO A 1 272 ? 6.425 15.495 1.547 1.00 86.81 272 PRO A O 1
ATOM 1901 N N . GLY A 1 273 ? 8.358 16.577 1.196 1.00 87.94 273 GLY A N 1
ATOM 1902 C CA . GLY A 1 273 ? 9.144 15.819 2.180 1.00 87.94 273 GLY A CA 1
ATOM 1903 C C . GLY A 1 273 ? 9.767 14.522 1.650 1.00 87.94 273 GLY A C 1
ATOM 1904 O O . GLY A 1 273 ? 10.552 13.896 2.364 1.00 87.94 273 GLY A O 1
ATOM 1905 N N . GLU A 1 274 ? 9.486 14.126 0.406 1.00 92.75 274 GLU A N 1
ATOM 1906 C CA . GLU A 1 274 ? 10.181 13.006 -0.225 1.00 92.75 274 GLU A CA 1
ATOM 1907 C C . GLU A 1 274 ? 11.664 13.309 -0.476 1.00 92.75 274 GLU A C 1
ATOM 1909 O O . GLU A 1 274 ? 12.085 14.449 -0.670 1.00 92.75 274 GLU A O 1
ATOM 1914 N N . THR A 1 275 ? 12.469 12.249 -0.533 1.00 93.88 275 THR A N 1
ATOM 1915 C CA . THR A 1 275 ? 13.856 12.309 -1.000 1.00 93.88 275 THR A CA 1
ATOM 1916 C C . THR A 1 275 ? 14.128 11.160 -1.963 1.00 93.88 275 THR A C 1
ATOM 1918 O O . THR A 1 275 ? 13.443 10.136 -1.959 1.00 93.88 275 THR A O 1
ATOM 1921 N N . THR A 1 276 ? 15.119 11.346 -2.833 1.00 96.38 276 THR A N 1
ATOM 1922 C CA . THR A 1 276 ? 15.555 10.334 -3.796 1.00 96.38 276 THR A CA 1
ATOM 1923 C C . THR A 1 276 ? 17.043 10.498 -4.086 1.00 96.38 276 THR A C 1
ATOM 1925 O O . THR A 1 276 ? 17.592 11.598 -4.026 1.00 96.38 276 THR A O 1
ATOM 1928 N N . THR A 1 277 ? 17.721 9.398 -4.380 1.00 97.31 277 THR A N 1
ATOM 1929 C CA . THR A 1 277 ? 19.125 9.339 -4.780 1.00 97.31 277 THR A CA 1
ATOM 1930 C C . THR A 1 277 ? 19.247 8.346 -5.925 1.00 97.31 277 THR A C 1
ATOM 1932 O O . THR A 1 277 ? 18.972 7.156 -5.764 1.00 97.31 277 THR A O 1
ATOM 1935 N N . VAL A 1 278 ? 19.684 8.862 -7.072 1.00 96.31 278 VAL A N 1
ATOM 1936 C CA . VAL A 1 278 ? 19.993 8.120 -8.298 1.00 96.31 278 VAL A CA 1
ATOM 1937 C C . VAL A 1 278 ? 21.361 8.577 -8.808 1.00 96.31 278 VAL A C 1
ATOM 1939 O O . VAL A 1 278 ? 21.734 9.735 -8.626 1.00 96.31 278 VAL A O 1
ATOM 1942 N N . GLY A 1 279 ? 22.120 7.677 -9.428 1.00 97.25 279 GLY A N 1
ATOM 1943 C CA . GLY A 1 279 ? 23.443 7.966 -9.986 1.00 97.25 279 GLY A CA 1
ATOM 1944 C C . GLY A 1 279 ? 23.406 8.672 -11.339 1.00 97.25 279 GLY A C 1
ATOM 1945 O O . GLY A 1 279 ? 24.261 9.509 -11.619 1.00 97.25 279 GLY A O 1
ATOM 1946 N N . SER A 1 280 ? 22.421 8.358 -12.189 1.00 96.06 280 SER A N 1
ATOM 1947 C CA . SER A 1 280 ? 22.239 9.046 -13.473 1.00 96.06 280 SER A CA 1
ATOM 1948 C C . SER A 1 280 ? 20.779 9.091 -13.929 1.00 96.06 280 SER A C 1
ATOM 1950 O O . SER A 1 280 ? 19.988 8.193 -13.629 1.00 96.06 280 SER A O 1
ATOM 1952 N N . VAL A 1 281 ? 20.436 10.143 -14.677 1.00 96.44 281 VAL A N 1
ATOM 1953 C CA . VAL A 1 281 ? 19.155 10.293 -15.379 1.00 96.44 281 VAL A CA 1
ATOM 1954 C C . VAL A 1 281 ? 19.460 10.608 -16.841 1.00 96.44 281 VAL A C 1
ATOM 1956 O O . VAL A 1 281 ? 19.953 11.688 -17.162 1.00 96.44 281 VAL A O 1
ATOM 1959 N N . ASN A 1 282 ? 19.185 9.657 -17.728 1.00 95.38 282 ASN A N 1
ATOM 1960 C CA . ASN A 1 282 ? 19.490 9.739 -19.153 1.00 95.38 282 ASN A CA 1
ATOM 1961 C C . ASN A 1 282 ? 18.195 9.986 -19.932 1.00 95.38 282 ASN A C 1
ATOM 1963 O O . ASN A 1 282 ? 17.327 9.117 -19.981 1.00 95.38 282 ASN A O 1
ATOM 1967 N N . ILE A 1 283 ? 18.061 11.155 -20.560 1.00 90.44 283 ILE A N 1
ATOM 1968 C CA . ILE A 1 283 ? 16.900 11.492 -21.397 1.00 90.44 283 ILE A CA 1
ATOM 1969 C C . ILE A 1 283 ? 17.280 11.293 -22.867 1.00 90.44 283 ILE A C 1
ATOM 1971 O O . ILE A 1 283 ? 18.241 11.888 -23.353 1.00 90.44 283 ILE A O 1
ATOM 1975 N N . SER A 1 284 ? 16.524 10.456 -23.577 1.00 82.88 284 SER A N 1
ATOM 1976 C CA . SER A 1 284 ? 16.765 10.089 -24.977 1.00 82.88 284 SER A CA 1
ATOM 1977 C C . SER A 1 284 ? 15.454 10.048 -25.773 1.00 82.88 284 SER A C 1
ATOM 1979 O O . SER A 1 284 ? 14.370 10.201 -25.216 1.00 82.88 284 SER A O 1
ATOM 1981 N N . TRP A 1 285 ? 15.532 9.863 -27.091 1.00 69.94 285 TRP A N 1
ATOM 1982 C CA . TRP A 1 285 ? 14.377 9.838 -27.993 1.00 69.94 285 TRP A CA 1
ATOM 1983 C C . TRP A 1 285 ? 14.470 8.672 -28.981 1.00 69.94 285 TRP A C 1
ATOM 1985 O O . TRP A 1 285 ? 15.471 8.499 -29.669 1.00 69.94 285 TRP A O 1
ATOM 1995 N N . ILE A 1 286 ? 13.386 7.901 -29.102 1.00 61.00 286 ILE A N 1
ATOM 1996 C CA . ILE A 1 286 ? 13.322 6.719 -29.986 1.00 61.00 286 ILE A CA 1
ATOM 1997 C C . ILE A 1 286 ? 13.249 7.113 -31.476 1.00 61.00 286 ILE A C 1
ATOM 1999 O O . ILE A 1 286 ? 13.639 6.330 -32.336 1.00 61.00 286 ILE A O 1
ATOM 2003 N N . VAL A 1 287 ? 12.752 8.318 -31.799 1.00 63.41 287 VAL A N 1
ATOM 2004 C CA . VAL A 1 287 ? 12.496 8.747 -33.192 1.00 63.41 287 VAL A CA 1
ATOM 2005 C C . VAL A 1 287 ? 13.154 10.091 -33.524 1.00 63.41 287 VAL A C 1
ATOM 2007 O O . VAL A 1 287 ? 14.103 10.125 -34.300 1.00 63.41 287 VAL A O 1
ATOM 2010 N N . ASN A 1 288 ? 12.695 11.213 -32.953 1.00 52.72 288 ASN A N 1
ATOM 2011 C CA . ASN A 1 288 ? 13.394 12.501 -33.053 1.00 52.72 288 ASN A CA 1
ATOM 2012 C C . ASN A 1 288 ? 13.055 13.442 -31.879 1.00 52.72 288 ASN A C 1
ATOM 2014 O O . ASN A 1 288 ? 12.076 13.237 -31.163 1.00 52.72 288 ASN A O 1
ATOM 2018 N N . ARG A 1 289 ? 13.857 14.504 -31.718 1.00 52.41 289 ARG A N 1
ATOM 2019 C CA . ARG A 1 289 ? 13.672 15.554 -30.698 1.00 52.41 289 ARG A CA 1
ATOM 2020 C C . ARG A 1 289 ? 12.503 16.510 -31.000 1.00 52.41 289 ARG A C 1
ATOM 2022 O O . ARG A 1 289 ? 11.920 17.068 -30.076 1.00 52.41 289 ARG A O 1
ATOM 2029 N N . ALA A 1 290 ? 12.158 16.712 -32.273 1.00 55.59 290 ALA A N 1
ATOM 2030 C CA . ALA A 1 290 ? 11.179 17.715 -32.706 1.00 55.59 290 ALA A CA 1
ATOM 2031 C C . ALA A 1 290 ? 9.734 17.366 -32.302 1.00 55.59 290 ALA A C 1
ATOM 2033 O O . ALA A 1 290 ? 9.000 18.234 -31.837 1.00 55.59 290 ALA A O 1
ATOM 2034 N N . ASN A 1 291 ? 9.349 16.090 -32.402 1.00 50.25 291 ASN A N 1
ATOM 2035 C CA . ASN A 1 291 ? 8.002 15.613 -32.064 1.00 50.25 291 ASN A CA 1
ATOM 2036 C C . ASN A 1 291 ? 7.740 15.520 -30.547 1.00 50.25 291 ASN A C 1
ATOM 2038 O O . ASN A 1 291 ? 6.608 15.264 -30.136 1.00 50.25 291 ASN A O 1
ATOM 2042 N N . HIS A 1 292 ? 8.769 15.687 -29.710 1.00 50.81 292 HIS A N 1
ATOM 2043 C CA . HIS A 1 292 ? 8.624 15.650 -28.254 1.00 50.81 292 HIS A CA 1
ATOM 2044 C C . HIS A 1 292 ? 8.043 16.969 -27.723 1.00 50.81 292 HIS A C 1
ATOM 2046 O O . HIS A 1 292 ? 7.039 16.949 -27.015 1.00 50.81 292 HIS A O 1
ATOM 2052 N N . LEU A 1 293 ? 8.596 18.106 -28.168 1.00 47.78 293 LEU A N 1
ATOM 2053 C CA . LEU A 1 293 ? 8.278 19.460 -27.681 1.00 47.78 293 LEU A CA 1
ATOM 2054 C C . LEU A 1 293 ? 6.812 19.895 -27.874 1.00 47.78 293 LEU A C 1
ATOM 2056 O O . LEU A 1 293 ? 6.371 20.845 -27.232 1.00 47.78 293 LEU A O 1
ATOM 2060 N N . SER A 1 294 ? 6.045 19.221 -28.736 1.00 51.50 294 SER A N 1
ATOM 2061 C CA . SER A 1 294 ? 4.603 19.459 -28.891 1.00 51.50 294 SER A CA 1
ATOM 2062 C C . SER A 1 294 ? 3.747 18.792 -27.806 1.00 51.50 294 SER A C 1
ATOM 2064 O O . SER A 1 294 ? 2.634 19.249 -27.562 1.00 51.50 294 SER A O 1
ATOM 2066 N N . ASN A 1 295 ? 4.260 17.746 -27.147 1.00 44.12 295 ASN A N 1
ATOM 2067 C CA . ASN A 1 295 ? 3.553 16.961 -26.129 1.00 44.12 295 ASN A CA 1
ATOM 2068 C C . ASN A 1 295 ? 4.192 17.058 -24.728 1.00 44.12 295 ASN A C 1
ATOM 2070 O O . ASN A 1 295 ? 3.513 16.839 -23.731 1.00 44.12 295 ASN A O 1
ATOM 2074 N N . SER A 1 296 ? 5.482 17.392 -24.626 1.00 44.03 296 SER A N 1
ATOM 2075 C CA . SER A 1 296 ? 6.221 17.525 -23.363 1.00 44.03 296 SER A CA 1
ATOM 2076 C C . SER A 1 296 ? 6.171 18.963 -22.827 1.00 44.03 296 SER A C 1
ATOM 2078 O O . SER A 1 296 ? 7.178 19.674 -22.865 1.00 44.03 296 SER A O 1
ATOM 2080 N N . ARG A 1 297 ? 4.999 19.437 -22.383 1.00 40.69 297 ARG A N 1
ATOM 2081 C CA . ARG A 1 297 ? 4.871 20.832 -21.911 1.00 40.69 297 ARG A CA 1
ATOM 2082 C C . ARG A 1 297 ? 5.473 21.104 -20.534 1.00 40.69 297 ARG A C 1
ATOM 2084 O O . ARG A 1 297 ? 5.898 22.230 -20.308 1.00 40.69 297 ARG A O 1
ATOM 2091 N N . GLU A 1 298 ? 5.556 20.103 -19.662 1.00 46.78 298 GLU A N 1
ATOM 2092 C CA . GLU A 1 298 ? 6.096 20.256 -18.308 1.00 46.78 298 GLU A CA 1
ATOM 2093 C C . GLU A 1 298 ? 7.033 19.092 -17.957 1.00 46.78 298 GLU A C 1
ATOM 2095 O O . GLU A 1 298 ? 6.651 17.923 -18.010 1.00 46.78 298 GLU A O 1
ATOM 2100 N N . LEU A 1 299 ? 8.270 19.434 -17.590 1.00 43.31 299 LEU A N 1
ATOM 2101 C CA . LEU A 1 299 ? 9.240 18.550 -16.944 1.00 43.31 299 LEU A CA 1
ATOM 2102 C C . LEU A 1 299 ? 9.708 19.257 -15.666 1.00 43.31 299 LEU A C 1
ATOM 2104 O O . LEU A 1 299 ? 10.675 20.018 -15.682 1.00 43.31 299 LEU A O 1
ATOM 2108 N N . TYR A 1 300 ? 8.978 19.046 -14.571 1.00 44.03 300 TYR A N 1
ATOM 2109 C CA . TYR A 1 300 ? 9.270 19.651 -13.270 1.00 44.03 300 TYR A CA 1
ATOM 2110 C C . TYR A 1 300 ? 10.470 18.961 -12.596 1.00 44.03 300 TYR A C 1
ATOM 2112 O O . TYR A 1 300 ? 10.322 18.051 -11.783 1.00 44.03 300 TYR A O 1
ATOM 2120 N N . LEU A 1 301 ? 11.683 19.406 -12.933 1.00 39.28 301 LEU A N 1
ATOM 2121 C CA . LEU A 1 301 ? 12.917 19.036 -12.230 1.00 39.28 301 LEU A CA 1
ATOM 2122 C C . LEU A 1 301 ? 13.123 19.941 -11.005 1.00 39.28 301 LEU A C 1
ATOM 2124 O O . LEU A 1 301 ? 13.917 20.883 -11.034 1.00 39.28 301 LEU A O 1
ATOM 2128 N N . VAL A 1 302 ? 12.396 19.656 -9.920 1.00 36.31 302 VAL A N 1
ATOM 2129 C CA . VAL A 1 302 ? 12.519 20.372 -8.637 1.00 36.31 302 VAL A CA 1
ATOM 2130 C C . VAL A 1 302 ? 13.767 19.895 -7.881 1.00 36.31 302 VAL A C 1
ATOM 2132 O O . VAL A 1 302 ? 13.699 19.132 -6.923 1.00 36.31 302 VAL A O 1
ATOM 2135 N N . TYR A 1 303 ? 14.945 20.343 -8.318 1.00 36.03 303 TYR A N 1
ATOM 2136 C CA . TYR A 1 303 ? 16.199 20.082 -7.610 1.00 36.03 303 TYR A CA 1
ATOM 2137 C C . TYR A 1 303 ? 16.409 21.060 -6.445 1.00 36.03 303 TYR A C 1
ATOM 2139 O O . TYR A 1 303 ? 16.926 22.161 -6.638 1.00 36.03 303 TYR A O 1
ATOM 2147 N N . GLN A 1 304 ? 16.111 20.632 -5.214 1.00 30.62 304 GLN A N 1
ATOM 2148 C CA . GLN A 1 304 ? 16.707 21.241 -4.021 1.00 30.62 304 GLN A CA 1
ATOM 2149 C C . GLN A 1 304 ? 18.018 20.531 -3.655 1.00 30.62 304 GLN A C 1
ATOM 2151 O O . GLN A 1 304 ? 18.020 19.518 -2.964 1.00 30.62 304 GLN A O 1
ATOM 2156 N N . PHE A 1 305 ? 19.151 21.101 -4.078 1.00 32.97 305 PHE A N 1
ATOM 2157 C CA . PHE A 1 305 ? 20.475 20.752 -3.551 1.00 32.97 305 PHE A CA 1
ATOM 2158 C C . PHE A 1 305 ? 21.258 22.015 -3.158 1.00 32.97 305 PHE A C 1
ATOM 2160 O O . PHE A 1 305 ? 21.308 22.977 -3.933 1.00 32.97 305 PHE A O 1
ATOM 2167 N N . PRO A 1 306 ? 21.924 22.040 -1.988 1.00 42.72 306 PRO A N 1
ATOM 2168 C CA . PRO A 1 306 ? 22.750 23.169 -1.589 1.00 42.72 306 PRO A CA 1
ATOM 2169 C C . PRO A 1 306 ? 24.068 23.198 -2.382 1.00 42.72 306 PRO A C 1
ATOM 2171 O O . PRO A 1 306 ? 25.031 22.523 -2.037 1.00 42.72 306 PRO A O 1
ATOM 2174 N N . ARG A 1 307 ? 24.120 24.077 -3.391 1.00 46.16 307 ARG A N 1
ATOM 2175 C CA . ARG A 1 307 ? 25.326 24.525 -4.121 1.00 46.16 307 ARG A CA 1
ATOM 2176 C C . ARG A 1 307 ? 26.109 23.453 -4.903 1.00 46.16 307 ARG A C 1
ATOM 2178 O O . ARG A 1 307 ? 27.148 22.987 -4.452 1.00 46.16 307 ARG A O 1
ATOM 2185 N N . TYR A 1 308 ? 25.763 23.284 -6.178 1.00 33.47 308 TYR A N 1
ATOM 2186 C CA . TYR A 1 308 ? 26.777 23.189 -7.240 1.00 33.47 308 TYR A CA 1
ATOM 2187 C C . TYR A 1 308 ? 26.343 24.018 -8.454 1.00 33.47 308 TYR A C 1
ATOM 2189 O O . TYR A 1 308 ? 25.164 24.069 -8.794 1.00 33.47 308 TYR A O 1
ATOM 2197 N N . SER A 1 309 ? 27.288 24.723 -9.078 1.00 36.41 309 SER A N 1
ATOM 2198 C CA . SER A 1 309 ? 27.017 25.645 -10.185 1.00 36.41 309 SER A CA 1
ATOM 2199 C C . SER A 1 309 ? 27.122 24.944 -11.540 1.00 36.41 309 SER A C 1
ATOM 2201 O O . SER A 1 309 ? 28.227 24.610 -11.972 1.00 36.41 309 SER A O 1
ATOM 2203 N N . ILE A 1 310 ? 25.998 24.786 -12.238 1.00 33.69 310 ILE A N 1
ATOM 2204 C CA . ILE A 1 310 ? 25.993 24.430 -13.662 1.00 33.69 310 ILE A CA 1
ATOM 2205 C C . ILE A 1 310 ? 26.111 25.724 -14.473 1.00 33.69 310 ILE A C 1
ATOM 2207 O O . ILE A 1 310 ? 25.267 26.612 -14.360 1.00 33.69 310 ILE A O 1
ATOM 2211 N N . LEU A 1 311 ? 27.163 25.828 -15.287 1.00 35.19 311 LEU A N 1
ATOM 2212 C CA . LEU A 1 311 ? 27.268 26.848 -16.328 1.00 35.19 311 LEU A CA 1
ATOM 2213 C C . LEU A 1 311 ? 26.644 26.295 -17.615 1.00 35.19 311 LEU A C 1
ATOM 2215 O O . LEU A 1 311 ? 27.228 25.417 -18.244 1.00 35.19 311 LEU A O 1
ATOM 2219 N N . ASP A 1 312 ? 25.513 26.852 -18.038 1.00 32.34 312 ASP A N 1
ATOM 2220 C CA . ASP A 1 312 ? 25.161 26.922 -19.459 1.00 32.34 312 ASP A CA 1
ATOM 2221 C C . ASP A 1 312 ? 24.427 28.243 -19.744 1.00 32.34 312 ASP A C 1
ATOM 2223 O O . ASP A 1 312 ? 23.928 28.911 -18.832 1.00 32.34 312 ASP A O 1
ATOM 2227 N N . ALA A 1 313 ? 24.443 28.685 -20.997 1.00 41.19 313 ALA A N 1
ATOM 2228 C CA . ALA A 1 313 ? 24.151 30.058 -21.375 1.00 41.19 313 ALA A CA 1
ATOM 2229 C C . ALA A 1 313 ? 22.831 30.219 -22.144 1.00 41.19 313 ALA A C 1
ATOM 2231 O O . ALA A 1 313 ? 22.518 29.460 -23.054 1.00 41.19 313 ALA A O 1
ATOM 2232 N N . ARG A 1 314 ? 22.176 31.363 -21.887 1.00 33.09 314 ARG A N 1
ATOM 2233 C CA . ARG A 1 314 ? 21.007 31.926 -22.601 1.00 33.09 314 ARG A CA 1
ATOM 2234 C C . ARG A 1 314 ? 19.655 31.302 -22.227 1.00 33.09 314 ARG A C 1
ATOM 2236 O O . ARG A 1 314 ? 19.161 30.366 -22.841 1.00 33.09 314 ARG A O 1
ATOM 2243 N N . SER A 1 315 ? 19.033 31.949 -21.242 1.00 29.95 315 SER A N 1
ATOM 2244 C CA . SER A 1 315 ? 17.610 31.843 -20.892 1.00 29.95 315 SER A CA 1
ATOM 2245 C C . SER A 1 315 ? 16.693 32.248 -22.072 1.00 29.95 315 SER A C 1
ATOM 2247 O O . SER A 1 315 ? 17.156 32.913 -23.00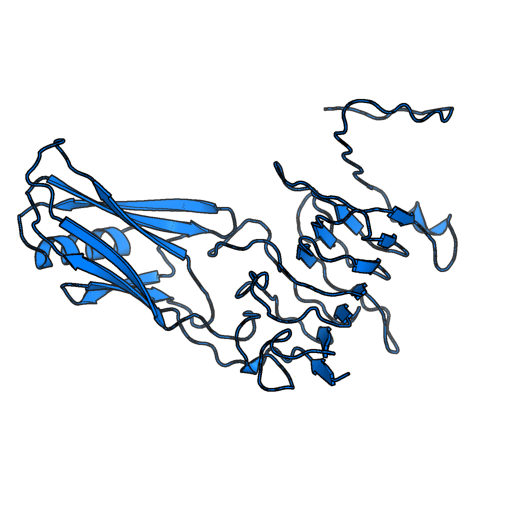6 1.00 29.95 315 SER A O 1
ATOM 2249 N N . PRO A 1 316 ? 15.391 31.912 -22.019 1.00 34.31 316 PRO A N 1
ATOM 2250 C CA . PRO A 1 316 ? 14.477 32.910 -21.452 1.00 34.31 316 PRO A CA 1
ATOM 2251 C C . PRO A 1 316 ? 13.511 32.384 -20.372 1.00 34.31 316 PRO A C 1
ATOM 2253 O O . PRO A 1 316 ? 12.869 31.353 -20.535 1.00 34.31 316 PRO A O 1
ATOM 2256 N N . SER A 1 317 ? 13.354 33.199 -19.326 1.00 32.41 317 SER A N 1
ATOM 2257 C CA . SER A 1 317 ? 12.170 33.336 -18.463 1.00 32.41 317 SER A CA 1
ATOM 2258 C C . SER A 1 317 ? 11.590 32.063 -17.825 1.00 32.41 317 SER A C 1
ATOM 2260 O O . SER A 1 317 ? 10.551 31.565 -18.253 1.00 32.41 317 SER A O 1
ATOM 2262 N N . LEU A 1 318 ? 12.183 31.625 -16.709 1.00 26.03 318 LEU A N 1
ATOM 2263 C CA . LEU A 1 318 ? 11.501 30.769 -15.731 1.00 26.03 318 LEU A CA 1
ATOM 2264 C C . LEU A 1 318 ? 10.774 31.647 -14.697 1.00 26.03 318 LEU A C 1
ATOM 2266 O O . LEU A 1 318 ? 11.380 32.561 -14.136 1.00 26.03 318 LEU A O 1
ATOM 2270 N N . LEU A 1 319 ? 9.495 31.364 -14.440 1.00 25.56 319 LEU A N 1
ATOM 2271 C CA . LEU A 1 319 ? 8.745 31.955 -13.329 1.00 25.56 319 LEU A CA 1
ATOM 2272 C C . LEU A 1 319 ? 8.963 31.096 -12.074 1.00 25.56 319 LEU A C 1
ATOM 2274 O O . LEU A 1 319 ? 8.889 29.873 -12.158 1.00 25.56 319 LEU A O 1
ATOM 2278 N N . ILE A 1 320 ? 9.226 31.729 -10.932 1.00 26.70 320 ILE A N 1
ATOM 2279 C CA . ILE A 1 320 ? 9.374 31.063 -9.631 1.00 26.70 320 ILE A CA 1
ATOM 2280 C C . ILE A 1 320 ? 8.235 31.540 -8.727 1.00 26.70 320 ILE A C 1
ATOM 2282 O O . ILE A 1 320 ? 7.932 32.736 -8.709 1.00 26.70 320 ILE A O 1
ATOM 2286 N N . ALA A 1 321 ? 7.637 30.598 -8.001 1.00 33.12 321 ALA A N 1
ATOM 2287 C CA . ALA A 1 321 ? 6.748 30.808 -6.863 1.00 33.12 321 ALA A CA 1
ATOM 2288 C C . ALA A 1 321 ? 7.377 30.128 -5.637 1.00 33.12 321 ALA A C 1
ATOM 2290 O O . ALA A 1 321 ? 8.019 29.072 -5.850 1.00 33.12 321 ALA A O 1
#

Secondary structure (DSSP, 8-state):
-EEEEB---PPPB--EEEEEEEEE--TT-EEEEEEE-TT--EEEEEEE-SSS-HHHHHHHHHHHHHT---TTTTTEEEEEETTEEEEEESSTT---EEEEEEE-SS--S--EEEEEEEEEE--BSTTBSS-GGGBTTSS-TTSSSSEEEEE-S----B-BS-B-TT-SS-EEEEEEETT--S-BS--S-SS-S-SSEE--EEEEEEEE--SSS-----S-EEEE-TT---EEEE------SSTT--SEEEE-EEEEEEEEESSS-EEES-STT---EEEEEEE--SS-STTTTTT----------S---------------

pLDDT: mean 86.31, std 19.17, range [25.56, 98.75]

Organism: NCBI:txid412755